Protein AF-0000000077428932 (afdb_homodimer)

pLDDT: mean 96.4, std 5.05, range [57.16, 98.94]

Solvent-accessible surface area (backbone atoms only — not comparable to full-atom values): 14310 Å² total; per-residue (Å²): 131,84,76,55,77,75,62,58,58,90,77,64,62,69,16,56,54,61,39,48,54,43,62,64,55,30,48,65,69,59,61,73,78,78,62,52,54,69,59,47,70,67,35,49,50,30,44,45,52,46,19,50,44,38,53,59,45,50,58,49,36,51,54,46,38,71,73,40,62,72,68,60,22,53,17,32,50,47,8,42,40,29,37,51,34,34,21,39,49,25,48,47,48,45,48,50,30,41,37,55,62,66,48,92,44,65,68,58,45,53,53,48,49,52,53,36,52,56,39,50,53,52,30,49,74,36,47,75,37,59,23,33,42,66,88,108,131,83,77,55,77,73,62,58,60,90,76,62,63,67,19,58,52,62,39,46,52,42,64,63,55,30,48,65,70,58,61,73,78,79,62,53,55,69,59,47,71,68,36,49,49,30,45,44,51,46,20,49,45,37,54,59,44,50,56,48,35,52,54,45,36,71,73,40,62,69,69,61,23,53,17,31,49,47,9,43,42,30,36,51,35,36,20,39,49,26,48,46,48,44,46,49,30,40,38,55,61,66,48,93,44,65,68,59,46,53,54,49,48,53,52,35,52,54,37,49,52,53,31,50,75,37,47,74,37,57,22,33,42,67,88,108

Secondary structure (DSSP, 8-state):
--------HHHH---SEESS-HHHHHHHHT---S-GGG--HHHHHHHHHHHHHHHHHHHHHHHHHHH--HHHHHHHHHHHHHHHHHHHHHHHHHHHHHHHTT---HHHHHHHHHHHHHHHHHHHHTTT-EE--TT-/--------HHHH---SEESS-HHHHHHHHT---S-GGG--HHHHHHHHHHHHHHHHHHHHHHHHHHH--HHHHHHHHHHHHHHHHHHHHHHHHHHHHHHHTT---HHHHHHHHHHHHHHHHHHHHTTT-EE--TT-

Organism: Phakopsora pachyrhizi (NCBI:txid170000)

Sequence (272 aa):
KRQIALKSYNDFQISDGTAGNCQAAADKVFAVSGDLKAVSKTDLDNLNTMARAAVTSEEQFNTAIAAATGEKADELKAGKTCNKVLKLTGELQVLNVKQAQGDDVAAKIATEQKKLNENLKLDKENAGKKMISFINKRQIALKSYNDFQISDGTAGNCQAAADKVFAVSGDLKAVSKTDLDNLNTMARAAVTSEEQFNTAIAAATGEKADELKAGKTCNKVLKLTGELQVLNVKQAQGDDVAAKIATEQKKLNENLKLDKENAGKKMISFIN

Structure (mmCIF, N/CA/C/O backbone):
data_AF-0000000077428932-model_v1
#
loop_
_entity.id
_entity.type
_entity.pdbx_description
1 polymer 'Uncharacterized protein'
#
loop_
_atom_site.group_PDB
_atom_site.id
_atom_site.type_symbol
_atom_site.label_atom_id
_atom_site.label_alt_id
_atom_site.label_comp_id
_atom_site.label_asym_id
_atom_site.label_entity_id
_atom_site.label_seq_id
_atom_site.pdbx_PDB_ins_code
_atom_site.Cartn_x
_atom_site.Cartn_y
_atom_site.Cartn_z
_atom_site.occupancy
_atom_site.B_iso_or_equiv
_atom_site.auth_seq_id
_atom_site.auth_comp_id
_atom_site.auth_asym_id
_atom_site.auth_atom_id
_atom_site.pdbx_PDB_model_num
ATOM 1 N N . LYS A 1 1 ? 0.44 -24.922 -23.938 1 57.59 1 LYS A N 1
ATOM 2 C CA . LYS A 1 1 ? 0.561 -24.234 -22.641 1 57.59 1 LYS A CA 1
ATOM 3 C C . LYS A 1 1 ? -0.375 -23.031 -22.562 1 57.59 1 LYS A C 1
ATOM 5 O O . LYS A 1 1 ? -0.416 -22.219 -23.484 1 57.59 1 LYS A O 1
ATOM 10 N N . ARG A 1 2 ? -1.427 -23 -21.672 1 73.12 2 ARG A N 1
ATOM 11 C CA . ARG A 1 2 ? -2.42 -21.938 -21.719 1 73.12 2 ARG A CA 1
ATOM 12 C C . ARG A 1 2 ? -1.8 -20.594 -21.328 1 73.12 2 ARG A C 1
ATOM 14 O O . ARG A 1 2 ? -1.007 -20.516 -20.391 1 73.12 2 ARG A O 1
ATOM 21 N N . GLN A 1 3 ? -1.944 -19.672 -22.219 1 88.56 3 GLN A N 1
ATOM 22 C CA . GLN A 1 3 ? -1.471 -18.297 -22.016 1 88.56 3 GLN A CA 1
ATOM 23 C C . GLN A 1 3 ? -2.248 -17.609 -20.906 1 88.56 3 GLN A C 1
ATOM 25 O O . GLN A 1 3 ? -3.447 -17.828 -20.75 1 88.56 3 GLN A O 1
ATOM 30 N N . ILE A 1 4 ? -1.599 -16.969 -20.109 1 95.75 4 ILE A N 1
ATOM 31 C CA . ILE A 1 4 ? -2.229 -16.094 -19.125 1 95.75 4 ILE A CA 1
ATOM 32 C C . ILE A 1 4 ? -2.588 -14.758 -19.766 1 95.75 4 ILE A C 1
ATOM 34 O O . ILE A 1 4 ? -1.709 -13.945 -20.062 1 95.75 4 ILE A O 1
ATOM 38 N N . ALA A 1 5 ? -3.842 -14.578 -19.969 1 95.62 5 ALA A N 1
ATOM 39 C CA . ALA A 1 5 ? -4.316 -13.359 -20.625 1 95.62 5 ALA A CA 1
ATOM 40 C C . ALA A 1 5 ? -4.246 -12.172 -19.672 1 95.62 5 ALA A C 1
ATOM 42 O O . ALA A 1 5 ? -4.602 -12.289 -18.484 1 95.62 5 ALA A O 1
ATOM 43 N N . LEU A 1 6 ? -3.74 -11.078 -20.203 1 97.81 6 LEU A N 1
ATOM 44 C CA . LEU A 1 6 ? -3.803 -9.82 -19.453 1 97.81 6 LEU A CA 1
ATOM 45 C C . LEU A 1 6 ? -5.234 -9.297 -19.391 1 97.81 6 LEU A C 1
ATOM 47 O O . LEU A 1 6 ? -5.906 -9.203 -20.422 1 97.81 6 LEU A O 1
ATOM 51 N N . LYS A 1 7 ? -5.707 -9.016 -18.234 1 98.12 7 LYS A N 1
ATOM 52 C CA . LYS A 1 7 ? -7.047 -8.477 -18.016 1 98.12 7 LYS A CA 1
ATOM 53 C C . LYS A 1 7 ? -6.992 -7.16 -17.25 1 98.12 7 LYS A C 1
ATOM 55 O O . LYS A 1 7 ? -6.113 -6.965 -16.406 1 98.12 7 LYS A O 1
ATOM 60 N N . SER A 1 8 ? -7.926 -6.312 -17.609 1 97.56 8 SER A N 1
ATOM 61 C CA . SER A 1 8 ? -8.062 -5.109 -16.797 1 97.56 8 SER A CA 1
ATOM 62 C C . SER A 1 8 ? -8.633 -5.441 -15.422 1 97.56 8 SER A C 1
ATOM 64 O O . SER A 1 8 ? -9.344 -6.434 -15.258 1 97.56 8 SER A O 1
ATOM 66 N N . TYR A 1 9 ? -8.297 -4.598 -14.461 1 98.06 9 TYR A N 1
ATOM 67 C CA . TYR A 1 9 ? -8.75 -4.828 -13.094 1 98.06 9 TYR A CA 1
ATOM 68 C C . TYR A 1 9 ? -10.266 -4.973 -13.039 1 98.06 9 TYR A C 1
ATOM 70 O O . TYR A 1 9 ? -10.789 -5.828 -12.32 1 98.06 9 TYR A O 1
ATOM 78 N N . ASN A 1 10 ? -10.961 -4.117 -13.758 1 97.56 10 ASN A N 1
ATOM 79 C CA . ASN A 1 10 ? -12.422 -4.168 -13.766 1 97.56 10 ASN A CA 1
ATOM 80 C C . ASN A 1 10 ? -12.93 -5.543 -14.195 1 97.56 10 ASN A C 1
ATOM 82 O O . ASN A 1 10 ? -13.992 -5.984 -13.742 1 97.56 10 ASN A O 1
ATOM 86 N N . ASP A 1 11 ? -12.203 -6.289 -14.922 1 97.69 11 ASP A N 1
ATOM 87 C CA . ASP A 1 11 ? -12.648 -7.562 -15.484 1 97.69 11 ASP A CA 1
ATOM 88 C C . ASP A 1 11 ? -12.32 -8.719 -14.547 1 97.69 11 ASP A C 1
ATOM 90 O O . ASP A 1 11 ? -12.945 -9.781 -14.617 1 97.69 11 ASP A O 1
ATOM 94 N N . PHE A 1 12 ? -11.367 -8.477 -13.672 1 98.44 12 PHE A N 1
ATOM 95 C CA . PHE A 1 12 ? -10.984 -9.656 -12.906 1 98.44 12 PHE A CA 1
ATOM 96 C C . PHE A 1 12 ? -11.172 -9.422 -11.414 1 98.44 12 PHE A C 1
ATOM 98 O O . PHE A 1 12 ? -10.969 -10.336 -10.602 1 98.44 12 PHE A O 1
ATOM 105 N N . GLN A 1 13 ? -11.57 -8.195 -11.031 1 98.75 13 GLN A N 1
ATOM 106 C CA . GLN A 1 13 ? -11.773 -7.938 -9.609 1 98.75 13 GLN A CA 1
ATOM 107 C C . GLN A 1 13 ? -12.844 -8.859 -9.031 1 98.75 13 GLN A C 1
ATOM 109 O O . GLN A 1 13 ? -13.672 -9.391 -9.773 1 98.75 13 GLN A O 1
ATOM 114 N N . ILE A 1 14 ? -12.82 -9 -7.637 1 98.75 14 ILE A N 1
ATOM 115 C CA . ILE A 1 14 ? -13.672 -9.992 -6.988 1 98.75 14 ILE A CA 1
ATOM 116 C C . ILE A 1 14 ? -14.406 -9.359 -5.816 1 98.75 14 ILE A C 1
ATOM 118 O O . ILE A 1 14 ? -14.766 -10.039 -4.855 1 98.75 14 ILE A O 1
ATOM 122 N N . SER A 1 15 ? -14.531 -8.07 -5.832 1 98.75 15 SER A N 1
ATOM 123 C CA . SER A 1 15 ? -14.984 -7.332 -4.652 1 98.75 15 SER A CA 1
ATOM 124 C C . SER A 1 15 ? -16.469 -7.039 -4.715 1 98.75 15 SER A C 1
ATOM 126 O O . SER A 1 15 ? -16.969 -6.16 -4.012 1 98.75 15 SER A O 1
ATOM 128 N N . ASP A 1 16 ? -17.172 -7.723 -5.602 1 97.69 16 ASP A N 1
ATOM 129 C CA . ASP A 1 16 ? -18.625 -7.652 -5.617 1 97.69 16 ASP A CA 1
ATOM 130 C C . ASP A 1 16 ? -19.25 -8.969 -5.148 1 97.69 16 ASP A C 1
ATOM 132 O O . ASP A 1 16 ? -18.562 -9.984 -5.055 1 97.69 16 ASP A O 1
ATOM 136 N N . GLY A 1 17 ? -20.422 -8.898 -4.707 1 97.56 17 GLY A N 1
ATOM 137 C CA . GLY A 1 17 ? -21.094 -10.117 -4.277 1 97.56 17 GLY A CA 1
ATOM 138 C C . GLY A 1 17 ? -21.047 -10.32 -2.773 1 97.56 17 GLY A C 1
ATOM 139 O O . GLY A 1 17 ? -21.281 -9.383 -2.008 1 97.56 17 GLY A O 1
ATOM 140 N N . THR A 1 18 ? -20.828 -11.594 -2.279 1 98.69 18 THR A N 1
ATOM 141 C CA . THR A 1 18 ? -20.875 -11.953 -0.867 1 98.69 18 THR A CA 1
ATOM 142 C C . THR A 1 18 ? -19.516 -12.445 -0.378 1 98.69 18 THR A C 1
ATOM 144 O O . THR A 1 18 ? -18.859 -13.25 -1.049 1 98.69 18 THR A O 1
ATOM 147 N N . ALA A 1 19 ? -19.125 -11.977 0.746 1 98.75 19 ALA A N 1
ATOM 148 C CA . ALA A 1 19 ? -17.844 -12.328 1.345 1 98.75 19 ALA A CA 1
ATOM 149 C C . ALA A 1 19 ? -17.844 -13.766 1.854 1 98.75 19 ALA A C 1
ATOM 151 O O . ALA A 1 19 ? -18.906 -14.359 2.043 1 98.75 19 ALA A O 1
ATOM 152 N N . GLY A 1 20 ? -16.656 -14.234 1.988 1 98.75 20 GLY A N 1
ATOM 153 C CA . GLY A 1 20 ? -16.516 -15.547 2.613 1 98.75 20 GLY A CA 1
ATOM 154 C C . GLY A 1 20 ? -15.828 -16.562 1.729 1 98.75 20 GLY A C 1
ATOM 155 O O . GLY A 1 20 ? -15.406 -17.625 2.203 1 98.75 20 GLY A O 1
ATOM 156 N N . ASN A 1 21 ? -15.711 -16.281 0.434 1 98.44 21 ASN A N 1
ATOM 157 C CA . ASN A 1 21 ? -15.117 -17.234 -0.502 1 98.44 21 ASN A CA 1
ATOM 158 C C . ASN A 1 21 ? -14.109 -16.547 -1.426 1 98.44 21 ASN A C 1
ATOM 160 O O . ASN A 1 21 ? -14.008 -16.906 -2.604 1 98.44 21 ASN A O 1
ATOM 164 N N . CYS A 1 22 ? -13.453 -15.57 -0.92 1 98.88 22 CYS A N 1
ATOM 165 C CA . CYS A 1 22 ? -12.578 -14.742 -1.748 1 98.88 22 CYS A CA 1
ATOM 166 C C . CYS A 1 22 ? -11.391 -15.547 -2.266 1 98.88 22 CYS A C 1
ATOM 168 O O . CYS A 1 22 ? -10.906 -15.297 -3.371 1 98.88 22 CYS A O 1
ATOM 170 N N . GLN A 1 23 ? -10.961 -16.547 -1.45 1 98.88 23 GLN A N 1
ATOM 171 C CA . GLN A 1 23 ? -9.805 -17.328 -1.895 1 98.88 23 GLN A CA 1
ATOM 172 C C . GLN A 1 23 ? -10.117 -18.094 -3.18 1 98.88 23 GLN A C 1
ATOM 174 O O . GLN A 1 23 ? -9.312 -18.109 -4.113 1 98.88 23 GLN A O 1
ATOM 179 N N . ALA A 1 24 ? -11.227 -18.719 -3.184 1 98.75 24 ALA A N 1
ATOM 180 C CA . ALA A 1 24 ? -11.602 -19.5 -4.363 1 98.75 24 ALA A CA 1
ATOM 181 C C . ALA A 1 24 ? -11.695 -18.609 -5.598 1 98.75 24 ALA A C 1
ATOM 183 O O . ALA A 1 24 ? -11.219 -18.969 -6.676 1 98.75 24 ALA A O 1
ATOM 184 N N . ALA A 1 25 ? -12.25 -17.422 -5.426 1 98.75 25 ALA A N 1
ATOM 185 C CA . ALA A 1 25 ? -12.359 -16.484 -6.539 1 98.75 25 ALA A CA 1
ATOM 186 C C . ALA A 1 25 ? -10.984 -16.016 -7 1 98.75 25 ALA A C 1
ATOM 188 O O . ALA A 1 25 ? -10.711 -15.953 -8.203 1 98.75 25 ALA A O 1
ATOM 189 N N . ALA A 1 26 ? -10.141 -15.766 -6.051 1 98.94 26 ALA A N 1
ATOM 190 C CA . ALA A 1 26 ? -8.805 -15.289 -6.379 1 98.94 26 ALA A CA 1
ATOM 191 C C . ALA A 1 26 ? -7.988 -16.359 -7.082 1 98.94 26 ALA A C 1
ATOM 193 O O . ALA A 1 26 ? -7.242 -16.078 -8.016 1 98.94 26 ALA A O 1
ATOM 194 N N . ASP A 1 27 ? -8.148 -17.594 -6.664 1 98.5 27 ASP A N 1
ATOM 195 C CA . ASP A 1 27 ? -7.445 -18.703 -7.285 1 98.5 27 ASP A CA 1
ATOM 196 C C . ASP A 1 27 ? -7.816 -18.844 -8.758 1 98.5 27 ASP A C 1
ATOM 198 O O . ASP A 1 27 ? -6.957 -19.125 -9.602 1 98.5 27 ASP A O 1
ATOM 202 N N . LYS A 1 28 ? -9.055 -18.594 -9.039 1 98.12 28 LYS A N 1
ATOM 203 C CA . LYS A 1 28 ? -9.5 -18.688 -10.43 1 98.12 28 LYS A CA 1
ATOM 204 C C . LYS A 1 28 ? -8.852 -17.609 -11.289 1 98.12 28 LYS A C 1
ATOM 206 O O . LYS A 1 28 ? -8.469 -17.859 -12.43 1 98.12 28 LYS A O 1
ATOM 211 N N . VAL A 1 29 ? -8.703 -16.469 -10.711 1 98.5 29 VAL A N 1
ATOM 212 C CA . VAL A 1 29 ? -8.148 -15.344 -11.453 1 98.5 29 VAL A CA 1
ATOM 213 C C . VAL A 1 29 ? -6.684 -15.617 -11.789 1 98.5 29 VAL A C 1
ATOM 215 O O . VAL A 1 29 ? -6.238 -15.359 -12.906 1 98.5 29 VAL A O 1
ATOM 218 N N . PHE A 1 30 ? -5.887 -16.219 -10.859 1 98.62 30 PHE A N 1
ATOM 219 C CA . PHE A 1 30 ? -4.438 -16.312 -11.008 1 98.62 30 PHE A CA 1
ATOM 220 C C . PHE A 1 30 ? -4 -17.75 -11.219 1 98.62 30 PHE A C 1
ATOM 222 O O . PHE A 1 30 ? -2.848 -18.109 -10.961 1 98.62 30 PHE A O 1
ATOM 229 N N . ALA A 1 31 ? -4.934 -18.5 -11.695 1 97.19 31 ALA A N 1
ATOM 230 C CA . ALA A 1 31 ? -4.625 -19.891 -11.984 1 97.19 31 ALA A CA 1
ATOM 231 C C . ALA A 1 31 ? -3.561 -20.016 -13.078 1 97.19 31 ALA A C 1
ATOM 233 O O . ALA A 1 31 ? -3.605 -19.281 -14.07 1 97.19 31 ALA A O 1
ATOM 234 N N . VAL A 1 32 ? -2.58 -20.812 -12.812 1 97.25 32 VAL A N 1
ATOM 235 C CA . VAL A 1 32 ? -1.57 -21.156 -13.805 1 97.25 32 VAL A CA 1
ATOM 236 C C . VAL A 1 32 ? -1.598 -22.672 -14.055 1 97.25 32 VAL A C 1
ATOM 238 O O . VAL A 1 32 ? -1.496 -23.469 -13.109 1 97.25 32 VAL A O 1
ATOM 241 N N . SER A 1 33 ? -1.753 -22.984 -15.289 1 94 33 SER A N 1
ATOM 242 C CA . SER A 1 33 ? -1.753 -24.406 -15.641 1 94 33 SER A CA 1
ATOM 243 C C . SER A 1 33 ? -0.34 -24.906 -15.93 1 94 33 SER A C 1
ATOM 245 O O . SER A 1 33 ? 0.497 -24.156 -16.438 1 94 33 SER A O 1
ATOM 247 N N . GLY A 1 34 ? -0.032 -26.141 -15.609 1 93.56 34 GLY A N 1
ATOM 248 C CA . GLY A 1 34 ? 1.226 -26.781 -15.961 1 93.56 34 GLY A CA 1
ATOM 249 C C . GLY A 1 34 ? 2.355 -26.453 -15.008 1 93.56 34 GLY A C 1
ATOM 250 O O . GLY A 1 34 ? 2.111 -26.062 -13.859 1 93.56 34 GLY A O 1
ATOM 251 N N . ASP A 1 35 ? 3.586 -26.688 -15.508 1 96.88 35 ASP A N 1
ATOM 252 C CA . ASP A 1 35 ? 4.801 -26.5 -14.727 1 96.88 35 ASP A CA 1
ATOM 253 C C . ASP A 1 35 ? 5.113 -25.016 -14.539 1 96.88 35 ASP A C 1
ATOM 255 O O . ASP A 1 35 ? 5.332 -24.297 -15.516 1 96.88 35 ASP A O 1
ATOM 259 N N . LEU A 1 36 ? 5.152 -24.562 -13.242 1 98.25 36 LEU A N 1
ATOM 260 C CA . LEU A 1 36 ? 5.445 -23.172 -12.977 1 98.25 36 LEU A CA 1
ATOM 261 C C . LEU A 1 36 ? 6.797 -22.766 -13.555 1 98.25 36 LEU A C 1
ATOM 263 O O . LEU A 1 36 ? 6.988 -21.625 -13.977 1 98.25 36 LEU A O 1
ATOM 267 N N . LYS A 1 37 ? 7.703 -23.672 -13.648 1 97.88 37 LYS A N 1
ATOM 268 C CA . LYS A 1 37 ? 9.031 -23.406 -14.188 1 97.88 37 LYS A CA 1
ATOM 269 C C . LYS A 1 37 ? 8.961 -22.984 -15.648 1 97.88 37 LYS A C 1
ATOM 271 O O . LYS A 1 37 ? 9.828 -22.25 -16.141 1 97.88 37 LYS A O 1
ATOM 276 N N . ALA A 1 38 ? 7.926 -23.359 -16.328 1 97.56 38 ALA A N 1
ATOM 277 C CA . ALA A 1 38 ? 7.832 -23.172 -17.781 1 97.56 38 ALA A CA 1
ATOM 278 C C . ALA A 1 38 ? 7.012 -21.938 -18.125 1 97.56 38 ALA A C 1
ATOM 280 O O . ALA A 1 38 ? 6.797 -21.625 -19.297 1 97.56 38 ALA A O 1
ATOM 281 N N . VAL A 1 39 ? 6.562 -21.25 -17.141 1 98.31 39 VAL A N 1
ATOM 282 C CA . VAL A 1 39 ? 5.809 -20.031 -17.391 1 98.31 39 VAL A CA 1
ATOM 283 C C . VAL A 1 39 ? 6.664 -19.062 -18.203 1 98.31 39 VAL A C 1
ATOM 285 O O . VAL A 1 39 ? 7.805 -18.766 -17.844 1 98.31 39 VAL A O 1
ATOM 288 N N . SER A 1 40 ? 6.168 -18.547 -19.359 1 97.88 40 SER A N 1
ATOM 289 C CA . SER A 1 40 ? 6.918 -17.641 -20.219 1 97.88 40 SER A CA 1
ATOM 290 C C . SER A 1 40 ? 7.102 -16.281 -19.562 1 97.88 40 SER A C 1
ATOM 292 O O . SER A 1 40 ? 6.367 -15.93 -18.625 1 97.88 40 SER A O 1
ATOM 294 N N . LYS A 1 41 ? 8.047 -15.539 -20.062 1 96.56 41 LYS A N 1
ATOM 295 C CA . LYS A 1 41 ? 8.273 -14.188 -19.562 1 96.56 41 LYS A CA 1
ATOM 296 C C . LYS A 1 41 ? 7.02 -13.336 -19.719 1 96.56 41 LYS A C 1
ATOM 298 O O . LYS A 1 41 ? 6.656 -12.578 -18.812 1 96.56 41 LYS A O 1
ATOM 303 N N . THR A 1 42 ? 6.383 -13.469 -20.828 1 97.31 42 THR A N 1
ATOM 304 C CA . THR A 1 42 ? 5.18 -12.688 -21.109 1 97.31 42 THR A CA 1
ATOM 305 C C . THR A 1 42 ? 4.074 -13.039 -20.109 1 97.31 42 THR A C 1
ATOM 307 O O . THR A 1 42 ? 3.406 -12.148 -19.578 1 97.31 42 THR A O 1
ATOM 310 N N . ASP A 1 43 ? 3.904 -14.32 -19.812 1 98.06 43 ASP A N 1
ATOM 311 C CA . ASP A 1 43 ? 2.871 -14.75 -18.875 1 98.06 43 ASP A CA 1
ATOM 312 C C . AS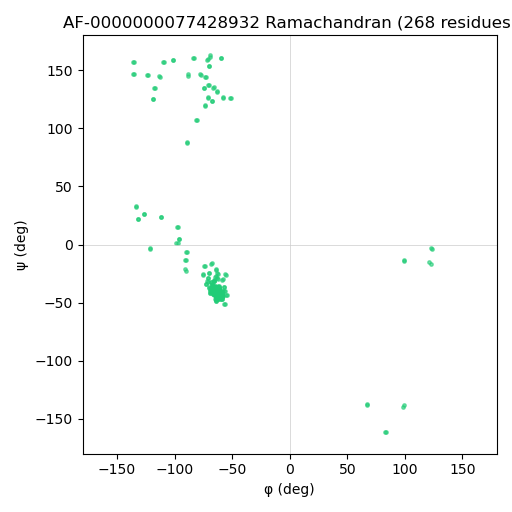P A 1 43 ? 3.18 -14.258 -17.469 1 98.06 43 ASP A C 1
ATOM 314 O O . ASP A 1 43 ? 2.279 -13.828 -16.734 1 98.06 43 ASP A O 1
ATOM 318 N N . LEU A 1 44 ? 4.445 -14.305 -17.125 1 97.81 44 LEU A N 1
ATOM 319 C CA . LEU A 1 44 ? 4.836 -13.797 -15.812 1 97.81 44 LEU A CA 1
ATOM 320 C C . LEU A 1 44 ? 4.602 -12.297 -15.711 1 97.81 44 LEU A C 1
ATOM 322 O O . LEU A 1 44 ? 4.133 -11.805 -14.68 1 97.81 44 LEU A O 1
ATOM 326 N N . ASP A 1 45 ? 4.922 -11.602 -16.75 1 95.81 45 ASP A N 1
ATOM 327 C CA . ASP A 1 45 ? 4.668 -10.164 -16.781 1 95.81 45 ASP A CA 1
ATOM 328 C C . ASP A 1 45 ? 3.178 -9.867 -16.641 1 95.81 45 ASP A C 1
ATOM 330 O O . ASP A 1 45 ? 2.787 -8.93 -15.945 1 95.81 45 ASP A O 1
ATOM 334 N N . ASN A 1 46 ? 2.365 -10.633 -17.297 1 97.94 46 ASN A N 1
ATOM 335 C CA . ASN A 1 46 ? 0.92 -10.453 -17.188 1 97.94 46 ASN A CA 1
ATOM 336 C C . ASN A 1 46 ? 0.427 -10.703 -15.766 1 97.94 46 ASN A C 1
ATOM 338 O O . ASN A 1 46 ? -0.362 -9.922 -15.227 1 97.94 46 ASN A O 1
ATOM 342 N N . LEU A 1 47 ? 0.931 -11.781 -15.125 1 98.19 47 LEU A N 1
ATOM 343 C CA . LEU A 1 47 ? 0.582 -12.07 -13.734 1 98.19 47 LEU A CA 1
ATOM 344 C C . LEU A 1 47 ? 0.968 -10.914 -12.828 1 98.19 47 LEU A C 1
ATOM 346 O O . LEU A 1 47 ? 0.164 -10.469 -12 1 98.19 47 LEU A O 1
ATOM 350 N N . ASN A 1 48 ? 2.143 -10.453 -13.062 1 95.62 48 ASN A N 1
ATOM 351 C CA . ASN A 1 48 ? 2.652 -9.367 -12.227 1 95.62 48 ASN A CA 1
ATOM 352 C C . ASN A 1 48 ? 1.851 -8.086 -12.422 1 95.62 48 ASN A C 1
ATOM 354 O O . ASN A 1 48 ? 1.533 -7.395 -11.453 1 95.62 48 ASN A O 1
ATOM 358 N N . THR A 1 49 ? 1.544 -7.801 -13.617 1 96.06 49 THR A N 1
ATOM 359 C CA . THR A 1 49 ? 0.768 -6.602 -13.922 1 96.06 49 THR A CA 1
ATOM 360 C C . THR A 1 49 ? -0.611 -6.672 -13.273 1 96.06 49 THR A C 1
ATOM 362 O O . THR A 1 49 ? -1.07 -5.699 -12.672 1 96.06 49 THR A O 1
ATOM 365 N N . MET A 1 50 ? -1.229 -7.789 -13.328 1 98.06 50 MET A N 1
ATOM 366 C CA . MET A 1 50 ? -2.551 -7.957 -12.727 1 98.06 50 MET A CA 1
ATOM 367 C C . MET A 1 50 ? -2.471 -7.902 -11.203 1 98.06 50 MET A C 1
ATOM 369 O O . MET A 1 50 ? -3.309 -7.273 -10.555 1 98.06 50 MET A O 1
ATOM 373 N N . ALA A 1 51 ? -1.454 -8.547 -10.641 1 97 51 ALA A N 1
ATOM 374 C CA . ALA A 1 51 ? -1.258 -8.469 -9.195 1 97 51 ALA A CA 1
ATOM 375 C C . ALA A 1 51 ? -1.074 -7.02 -8.742 1 97 51 ALA A C 1
ATOM 377 O O . ALA A 1 51 ? -1.664 -6.594 -7.75 1 97 51 ALA A O 1
ATOM 378 N N . ARG A 1 52 ? -0.341 -6.23 -9.516 1 93.62 52 ARG A N 1
ATOM 379 C CA . ARG A 1 52 ? -0.055 -4.84 -9.164 1 93.62 52 ARG A CA 1
ATOM 380 C C . ARG A 1 52 ? -1.3 -3.973 -9.312 1 93.62 52 ARG A C 1
ATOM 382 O O . ARG A 1 52 ? -1.49 -3.018 -8.555 1 93.62 52 ARG A O 1
ATOM 389 N N . ALA A 1 53 ? -2.15 -4.312 -10.242 1 94.56 53 ALA A N 1
ATOM 390 C CA . ALA A 1 53 ? -3.41 -3.584 -10.367 1 94.56 53 ALA A CA 1
ATOM 391 C C . ALA A 1 53 ? -4.266 -3.744 -9.117 1 94.56 53 ALA A C 1
ATOM 393 O O . ALA A 1 53 ? -4.922 -2.795 -8.68 1 94.56 53 ALA A O 1
ATOM 394 N N . ALA A 1 54 ? -4.234 -4.922 -8.516 1 96.75 54 ALA A N 1
ATOM 395 C CA . ALA A 1 54 ? -4.957 -5.156 -7.27 1 96.75 54 ALA A CA 1
ATOM 396 C C . ALA A 1 54 ? -4.348 -4.355 -6.121 1 96.75 54 ALA A C 1
ATOM 398 O O . ALA A 1 54 ? -5.066 -3.873 -5.242 1 96.75 54 ALA A O 1
ATOM 399 N N . VAL A 1 55 ? -3.061 -4.168 -6.129 1 93.88 55 VAL A N 1
ATOM 400 C CA . VAL A 1 55 ? -2.379 -3.342 -5.137 1 93.88 55 VAL A CA 1
ATOM 401 C C . VAL A 1 55 ? -2.834 -1.891 -5.27 1 93.88 55 VAL A C 1
ATOM 403 O O . VAL A 1 55 ? -3.195 -1.252 -4.277 1 93.88 55 VAL A O 1
ATOM 406 N N . THR A 1 56 ? -2.857 -1.387 -6.504 1 90.19 56 THR A N 1
ATOM 407 C CA . THR A 1 56 ? -3.229 -0.003 -6.777 1 90.19 56 THR A CA 1
ATOM 408 C C . THR A 1 56 ? -4.695 0.241 -6.438 1 90.19 56 THR A C 1
ATOM 410 O O . THR A 1 56 ? -5.059 1.32 -5.965 1 90.19 56 THR A O 1
ATOM 413 N N . SER A 1 57 ? -5.457 -0.736 -6.578 1 95.19 57 SER A N 1
ATOM 414 C CA . SER A 1 57 ? -6.891 -0.63 -6.324 1 95.19 57 SER A CA 1
ATOM 415 C C . SER A 1 57 ? -7.176 -0.457 -4.836 1 95.19 57 SER A C 1
ATOM 417 O O . SER A 1 57 ? -8.219 0.082 -4.457 1 95.19 57 SER A O 1
ATOM 419 N N . GLU A 1 58 ? -6.258 -0.923 -3.988 1 93.44 58 GLU A N 1
ATOM 420 C CA . GLU A 1 58 ? -6.461 -0.785 -2.551 1 93.44 58 GLU A CA 1
ATOM 421 C C . GLU A 1 58 ? -6.645 0.677 -2.156 1 93.44 58 GLU A C 1
ATOM 423 O O . GLU A 1 58 ? -7.492 0.997 -1.319 1 93.44 58 GLU A O 1
ATOM 428 N N . GLU A 1 59 ? -5.922 1.561 -2.824 1 86.31 59 GLU A N 1
ATOM 429 C CA . GLU A 1 59 ? -6.047 2.984 -2.529 1 86.31 59 GLU A CA 1
ATOM 430 C C . GLU A 1 59 ? -7.422 3.512 -2.924 1 86.31 59 GLU A C 1
ATOM 432 O O . GLU A 1 59 ? -7.965 4.402 -2.266 1 86.31 59 GLU A O 1
ATOM 437 N N . GLN A 1 60 ? -7.945 2.982 -3.996 1 92.62 60 GLN A N 1
ATOM 438 C CA . GLN A 1 60 ? -9.273 3.393 -4.43 1 92.62 60 GLN A CA 1
ATOM 439 C C . GLN A 1 60 ? -10.344 2.918 -3.447 1 92.62 60 GLN A C 1
ATOM 441 O O . GLN A 1 60 ? -11.336 3.615 -3.215 1 92.62 60 GLN A O 1
ATOM 446 N N . PHE A 1 61 ? -10.133 1.811 -2.83 1 96.56 61 PHE A N 1
ATOM 447 C CA . PHE A 1 61 ? -11.023 1.359 -1.768 1 96.56 61 PHE A CA 1
ATOM 448 C C . PHE A 1 61 ? -10.961 2.305 -0.574 1 96.56 61 PHE A C 1
ATOM 450 O O . PHE A 1 61 ? -12 2.66 -0.005 1 96.56 61 PHE A O 1
ATOM 457 N N . ASN A 1 62 ? -9.789 2.719 -0.212 1 91.12 62 ASN A N 1
ATOM 458 C CA . ASN A 1 62 ? -9.648 3.639 0.912 1 91.12 62 ASN A CA 1
ATOM 459 C C . ASN A 1 62 ? -10.414 4.938 0.678 1 91.12 62 ASN A C 1
ATOM 461 O O . ASN A 1 62 ? -11.109 5.418 1.571 1 91.12 62 ASN A O 1
ATOM 465 N N . THR A 1 63 ? -10.219 5.434 -0.487 1 88.5 63 THR A N 1
ATOM 466 C CA . THR A 1 63 ? -10.914 6.664 -0.848 1 88.5 63 THR A CA 1
ATOM 467 C C . THR A 1 63 ? -12.422 6.473 -0.794 1 88.5 63 THR A C 1
ATOM 469 O O . THR A 1 63 ? -13.141 7.305 -0.233 1 88.5 63 THR A O 1
ATOM 472 N N . ALA A 1 64 ? -12.898 5.43 -1.315 1 94.38 64 ALA A N 1
ATOM 473 C CA . ALA A 1 64 ? -14.336 5.145 -1.359 1 94.38 64 ALA A CA 1
ATOM 474 C C . ALA A 1 64 ? -14.898 4.938 0.044 1 94.38 64 ALA A C 1
ATOM 476 O O . ALA A 1 64 ? -15.992 5.414 0.358 1 94.38 64 ALA A O 1
ATOM 477 N N . ILE A 1 65 ? -14.195 4.27 0.911 1 94.56 65 ILE A N 1
ATOM 478 C CA . ILE A 1 65 ? -14.633 4 2.275 1 94.56 65 ILE A CA 1
ATOM 479 C C . ILE A 1 65 ? -14.711 5.309 3.061 1 94.56 65 ILE A C 1
ATOM 481 O O . ILE A 1 65 ? -15.664 5.535 3.811 1 94.56 65 ILE A O 1
ATOM 485 N N . ALA A 1 66 ? -13.695 6.18 2.82 1 84.75 66 ALA A N 1
ATOM 486 C CA . ALA A 1 66 ? -13.656 7.465 3.514 1 84.75 66 ALA A CA 1
ATOM 487 C C . ALA A 1 66 ? -14.844 8.336 3.123 1 84.75 66 ALA A C 1
ATOM 489 O O . ALA A 1 66 ? -15.305 9.164 3.912 1 84.75 66 ALA A O 1
ATOM 490 N N . ALA A 1 67 ? -15.336 8.133 1.968 1 87.44 67 ALA A N 1
ATOM 491 C CA . ALA A 1 67 ? -16.422 8.953 1.442 1 87.44 67 ALA A CA 1
ATOM 492 C C . ALA A 1 67 ? -17.781 8.352 1.795 1 87.44 67 ALA A C 1
ATOM 494 O O . ALA A 1 67 ? -18.812 9.016 1.655 1 87.44 67 ALA A O 1
ATOM 495 N N . ALA A 1 68 ? -17.797 7.133 2.246 1 93.44 68 ALA A N 1
ATOM 496 C CA . ALA A 1 68 ? -19.047 6.418 2.506 1 93.44 68 ALA A CA 1
ATOM 497 C C . ALA A 1 68 ? -19.375 6.414 3.996 1 93.44 68 ALA A C 1
ATOM 499 O O . ALA A 1 68 ? -18.5 6.645 4.832 1 93.44 68 ALA A O 1
ATOM 500 N N . THR A 1 69 ? -20.656 6.191 4.316 1 92.69 69 THR A N 1
ATOM 501 C CA . THR A 1 69 ? -21.094 6.043 5.699 1 92.69 69 THR A CA 1
ATOM 502 C C . THR A 1 69 ? -22.062 4.875 5.836 1 92.69 69 THR A C 1
ATOM 504 O O . THR A 1 69 ? -22.594 4.383 4.836 1 92.69 69 THR A O 1
ATOM 507 N N . GLY A 1 70 ? -22.188 4.312 7.043 1 94.94 70 GLY A N 1
ATOM 508 C CA . GLY A 1 70 ? -23.172 3.293 7.344 1 94.94 70 GLY A CA 1
ATOM 509 C C . GLY A 1 70 ? -22.922 1.982 6.621 1 94.94 70 GLY A C 1
ATOM 510 O O . GLY A 1 70 ? -21.797 1.5 6.582 1 94.94 70 GLY A O 1
ATOM 511 N N . GLU A 1 71 ? -24 1.396 6.102 1 97.06 71 GLU A N 1
ATOM 512 C CA . GLU A 1 71 ? -23.953 0.078 5.473 1 97.06 71 GLU A CA 1
ATOM 513 C C . GLU A 1 71 ? -23.047 0.073 4.25 1 97.06 71 GLU A C 1
ATOM 515 O O . GLU A 1 71 ? -22.344 -0.904 4 1 97.06 71 GLU A O 1
ATOM 520 N N . LYS A 1 72 ? -23.109 1.179 3.529 1 97.5 72 LYS A N 1
ATOM 521 C CA . LYS A 1 72 ? -22.281 1.249 2.33 1 97.5 72 LYS A CA 1
ATOM 522 C C . LYS A 1 72 ? -20.797 1.187 2.684 1 97.5 72 LYS A C 1
ATOM 524 O O . LYS A 1 72 ? -20.016 0.519 1.998 1 97.5 72 LYS A O 1
ATOM 529 N N . ALA A 1 73 ? -20.375 1.785 3.777 1 97 73 ALA A N 1
ATOM 530 C CA . ALA A 1 73 ? -18.984 1.722 4.234 1 97 73 ALA A CA 1
ATOM 531 C C . ALA A 1 73 ? -18.594 0.298 4.625 1 97 73 ALA A C 1
ATOM 533 O O . ALA A 1 73 ? -17.5 -0.166 4.309 1 97 73 ALA A O 1
ATOM 534 N N . ASP A 1 74 ? -19.5 -0.378 5.238 1 97.88 74 ASP A N 1
ATOM 535 C CA . ASP A 1 74 ? -19.234 -1.749 5.664 1 97.88 74 ASP A CA 1
ATOM 536 C C . ASP A 1 74 ? -19.062 -2.676 4.457 1 97.88 74 ASP A C 1
ATOM 538 O O . ASP A 1 74 ? -18.188 -3.541 4.449 1 97.88 74 ASP A O 1
ATOM 542 N N . GLU A 1 75 ? -19.922 -2.436 3.461 1 98.62 75 GLU A N 1
ATOM 543 C CA . GLU A 1 75 ? -19.859 -3.25 2.252 1 98.62 75 GLU A CA 1
ATOM 544 C C . GLU A 1 75 ? -18.547 -3.008 1.498 1 98.62 75 GLU A C 1
ATOM 546 O O .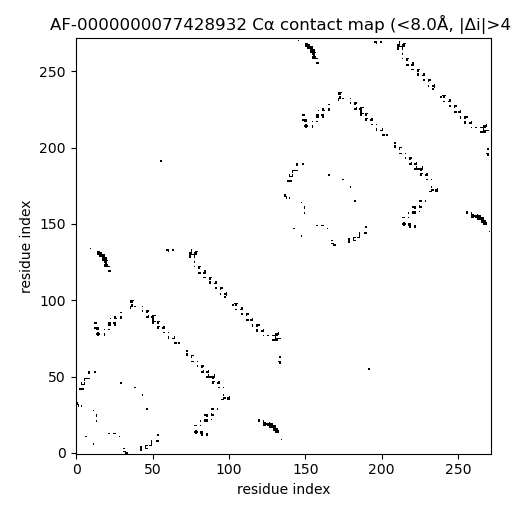 GLU A 1 75 ? -17.938 -3.947 0.981 1 98.62 75 GLU A O 1
ATOM 551 N N . LEU A 1 76 ? -18.141 -1.805 1.482 1 98.69 76 LEU A N 1
ATOM 552 C CA . LEU A 1 76 ? -16.875 -1.455 0.853 1 98.69 76 LEU A CA 1
ATOM 553 C C . LEU A 1 76 ? -15.703 -2.053 1.625 1 98.69 76 LEU A C 1
ATOM 555 O O . LEU A 1 76 ? -14.727 -2.514 1.025 1 98.69 76 LEU A O 1
ATOM 559 N N . LYS A 1 77 ? -15.828 -2.105 2.932 1 98.44 77 LYS A N 1
ATOM 560 C CA . LYS A 1 77 ? -14.773 -2.709 3.742 1 98.44 77 LYS A CA 1
ATOM 561 C C . LYS A 1 77 ? -14.664 -4.207 3.479 1 98.44 77 LYS A C 1
ATOM 563 O O . LYS A 1 77 ? -13.562 -4.754 3.396 1 98.44 77 LYS A O 1
ATOM 568 N N . ALA A 1 78 ? -15.797 -4.797 3.336 1 98.81 78 ALA A N 1
ATOM 569 C CA . ALA A 1 78 ? -15.781 -6.215 2.988 1 98.81 78 ALA A CA 1
ATOM 570 C C . ALA A 1 78 ? -15.188 -6.434 1.599 1 98.81 78 ALA A C 1
ATOM 572 O O . ALA A 1 78 ? -14.391 -7.352 1.392 1 98.81 78 ALA A O 1
ATOM 573 N N . GLY A 1 79 ? -15.562 -5.547 0.682 1 98.81 79 GLY A N 1
ATOM 574 C CA . GLY A 1 79 ? -14.984 -5.609 -0.651 1 98.81 79 GLY A CA 1
ATOM 575 C C . GLY A 1 79 ? -13.484 -5.406 -0.659 1 98.81 79 GLY A C 1
ATOM 576 O O . GLY A 1 79 ? -12.758 -6.086 -1.393 1 98.81 79 GLY A O 1
ATOM 577 N N . LYS A 1 80 ? -13.062 -4.555 0.185 1 98.75 80 LYS A N 1
ATOM 578 C CA . LYS A 1 80 ? -11.625 -4.312 0.318 1 98.75 80 LYS A CA 1
ATOM 579 C C . LYS A 1 80 ? -10.906 -5.555 0.842 1 98.75 80 LYS A C 1
ATOM 581 O O . LYS A 1 80 ? -9.812 -5.883 0.382 1 98.75 80 LYS A O 1
ATOM 586 N N . THR A 1 81 ? -11.5 -6.195 1.831 1 98.88 81 THR A N 1
ATOM 587 C CA . THR A 1 81 ? -10.898 -7.422 2.346 1 98.88 81 THR A CA 1
ATOM 588 C C . THR A 1 81 ? -10.719 -8.445 1.229 1 98.88 81 THR A C 1
ATOM 590 O O . THR A 1 81 ? -9.656 -9.062 1.112 1 98.88 81 THR A O 1
ATOM 593 N N . CYS A 1 82 ? -11.695 -8.516 0.391 1 98.94 82 CYS A N 1
ATOM 594 C CA . CYS A 1 82 ? -11.602 -9.469 -0.71 1 98.94 82 CYS A CA 1
ATOM 595 C C . CYS A 1 82 ? -10.539 -9.031 -1.716 1 98.94 82 CYS A C 1
ATOM 597 O O . CYS A 1 82 ? -9.828 -9.867 -2.271 1 98.94 82 CYS A O 1
ATOM 599 N N . ASN A 1 83 ? -10.43 -7.75 -1.947 1 98.81 83 ASN A N 1
ATOM 600 C CA . ASN A 1 83 ? -9.359 -7.258 -2.809 1 98.81 83 ASN A CA 1
ATOM 601 C C . ASN A 1 83 ? -7.98 -7.586 -2.236 1 98.81 83 ASN A C 1
ATOM 603 O O . ASN A 1 83 ? -7.047 -7.875 -2.984 1 98.81 83 ASN A O 1
ATOM 607 N N . LYS A 1 84 ? -7.859 -7.543 -0.928 1 98.81 84 LYS A N 1
ATOM 608 C CA . LYS A 1 84 ? -6.582 -7.879 -0.309 1 98.81 84 LYS A CA 1
ATOM 609 C C . LYS A 1 84 ? -6.238 -9.352 -0.521 1 98.81 84 LYS A C 1
ATOM 611 O O . LYS A 1 84 ? -5.074 -9.695 -0.735 1 98.81 84 LYS A O 1
ATOM 616 N N . VAL A 1 85 ? -7.266 -10.164 -0.433 1 98.94 85 VAL A N 1
ATOM 617 C CA . VAL A 1 85 ? -7.062 -11.578 -0.746 1 98.94 85 VAL A CA 1
ATOM 618 C C . VAL A 1 85 ? -6.605 -11.727 -2.195 1 98.94 85 VAL A C 1
ATOM 620 O O . VAL A 1 85 ? -5.66 -12.461 -2.482 1 98.94 85 VAL A O 1
ATOM 623 N N . LEU A 1 86 ? -7.246 -11 -3.109 1 98.94 86 LEU A N 1
ATOM 624 C CA . LEU A 1 86 ? -6.898 -11.023 -4.527 1 98.94 86 LEU A CA 1
ATOM 625 C C . LEU A 1 86 ? -5.457 -10.57 -4.742 1 98.94 86 LEU A C 1
ATOM 627 O O . LEU A 1 86 ? -4.676 -11.266 -5.395 1 98.94 86 LEU A O 1
ATOM 631 N N . LYS A 1 87 ? -5.098 -9.492 -4.113 1 98.5 87 LYS A N 1
ATOM 632 C CA . LYS A 1 87 ? -3.76 -8.906 -4.164 1 98.5 87 LYS A CA 1
ATOM 633 C C . LYS A 1 87 ? -2.701 -9.914 -3.723 1 98.5 87 LYS A C 1
ATOM 635 O O . LYS A 1 87 ? -1.748 -10.18 -4.457 1 98.5 87 LYS A O 1
ATOM 640 N N . LEU A 1 88 ? -2.914 -10.508 -2.592 1 98.88 88 LEU A N 1
ATOM 641 C CA . LEU A 1 88 ? -1.914 -11.391 -1.999 1 98.88 88 LEU A CA 1
ATOM 642 C C . LEU A 1 88 ? -1.83 -12.711 -2.76 1 98.88 88 LEU A C 1
ATOM 644 O O . LEU A 1 88 ? -0.745 -13.273 -2.922 1 98.88 88 LEU A O 1
ATOM 648 N N . THR A 1 89 ? -2.963 -13.188 -3.275 1 98.94 89 THR A N 1
ATOM 649 C CA . THR A 1 89 ? -2.949 -14.383 -4.105 1 98.94 89 THR A CA 1
ATOM 650 C C . THR A 1 89 ? -2.143 -14.148 -5.379 1 98.94 89 THR A C 1
ATOM 652 O O . THR A 1 89 ? -1.339 -15 -5.777 1 98.94 89 THR A O 1
ATOM 655 N N . GLY A 1 90 ? -2.354 -13.016 -6.004 1 98.62 90 GLY A N 1
ATOM 656 C CA . GLY A 1 90 ? -1.59 -12.68 -7.195 1 98.62 90 GLY A CA 1
ATOM 657 C C . GLY A 1 90 ? -0.102 -12.547 -6.934 1 98.62 90 GLY A C 1
ATOM 658 O O . GLY A 1 90 ? 0.715 -13.117 -7.66 1 98.62 90 GLY A O 1
ATOM 659 N N . GLU A 1 91 ? 0.225 -11.836 -5.883 1 97.5 91 GLU A N 1
ATOM 660 C CA . GLU A 1 91 ? 1.632 -11.672 -5.527 1 97.5 91 GLU A CA 1
ATOM 661 C C . GLU A 1 91 ? 2.285 -13.023 -5.238 1 97.5 91 GLU A C 1
ATOM 663 O O . GLU A 1 91 ? 3.408 -13.281 -5.676 1 97.5 91 GLU A O 1
ATOM 668 N N . LEU A 1 92 ? 1.597 -13.867 -4.516 1 98.75 92 LEU A N 1
ATOM 669 C CA . LEU A 1 92 ? 2.131 -15.188 -4.195 1 98.75 92 LEU A CA 1
ATOM 670 C C . LEU A 1 92 ? 2.299 -16.031 -5.453 1 98.75 92 LEU A C 1
ATOM 672 O O . LEU A 1 92 ? 3.273 -16.766 -5.582 1 98.75 92 LEU A O 1
ATOM 676 N N . GLN A 1 93 ? 1.384 -15.883 -6.422 1 98.75 93 GLN A N 1
ATOM 677 C CA . GLN A 1 93 ? 1.528 -16.672 -7.641 1 98.75 93 GLN A CA 1
ATOM 678 C C . GLN A 1 93 ? 2.744 -16.219 -8.445 1 98.75 93 GLN A C 1
ATOM 680 O O . GLN A 1 93 ? 3.467 -17.047 -9.008 1 98.75 93 GLN A O 1
ATOM 685 N N . VAL A 1 94 ? 3 -14.914 -8.461 1 97.69 94 VAL A N 1
ATOM 686 C CA . VAL A 1 94 ? 4.184 -14.375 -9.125 1 97.69 94 VAL A CA 1
ATOM 687 C C . VAL A 1 94 ? 5.441 -14.914 -8.445 1 97.69 94 VAL A C 1
ATOM 689 O O . VAL A 1 94 ? 6.359 -15.391 -9.117 1 97.69 94 VAL A O 1
ATOM 692 N N . LEU A 1 95 ? 5.438 -14.875 -7.117 1 97.88 95 LEU A N 1
ATOM 693 C CA . LEU A 1 95 ? 6.594 -15.336 -6.355 1 97.88 95 LEU A CA 1
ATOM 694 C C . LEU A 1 95 ? 6.812 -16.828 -6.555 1 97.88 95 LEU A C 1
ATOM 696 O O . LEU A 1 95 ? 7.953 -17.281 -6.664 1 97.88 95 LEU A O 1
ATOM 700 N N . ASN A 1 96 ? 5.723 -17.594 -6.59 1 98.69 96 ASN A N 1
ATOM 701 C CA . ASN A 1 96 ? 5.832 -19.031 -6.816 1 98.69 96 ASN A CA 1
ATOM 702 C C . ASN A 1 96 ? 6.434 -19.344 -8.188 1 98.69 96 ASN A C 1
ATOM 704 O O . ASN A 1 96 ? 7.258 -20.25 -8.312 1 98.69 96 ASN A O 1
ATOM 708 N N . VAL A 1 97 ? 6.043 -18.594 -9.172 1 98.5 97 VAL A N 1
ATOM 709 C CA . VAL A 1 97 ? 6.617 -18.781 -10.508 1 98.5 97 VAL A CA 1
ATOM 710 C C . VAL A 1 97 ? 8.109 -18.469 -10.469 1 98.5 97 VAL A C 1
ATOM 712 O O . VAL A 1 97 ? 8.93 -19.234 -10.969 1 98.5 97 VAL A O 1
ATOM 715 N N . LYS A 1 98 ? 8.422 -17.375 -9.828 1 97.5 98 LYS A N 1
ATOM 716 C CA . LYS A 1 98 ? 9.828 -16.969 -9.758 1 97.5 98 LYS A CA 1
ATOM 717 C C . LYS A 1 98 ? 10.656 -18 -8.992 1 97.5 98 LYS A C 1
ATOM 719 O O . LYS A 1 98 ? 11.766 -18.328 -9.406 1 97.5 98 LYS A O 1
ATOM 724 N N . GLN A 1 99 ? 10.078 -18.453 -7.891 1 98.31 99 GLN A N 1
ATOM 725 C CA . GLN A 1 99 ? 10.758 -19.5 -7.129 1 98.31 99 GLN A CA 1
ATOM 726 C C . GLN A 1 99 ? 11 -20.734 -7.984 1 98.31 99 GLN A C 1
ATOM 728 O O . GLN A 1 99 ? 12.102 -21.297 -7.984 1 98.31 99 GLN A O 1
ATOM 733 N N . ALA A 1 100 ? 10.031 -21.172 -8.758 1 98.56 100 ALA A N 1
ATOM 734 C CA . ALA A 1 100 ? 10.141 -22.344 -9.633 1 98.56 100 ALA A CA 1
ATOM 735 C C . ALA A 1 100 ? 11.203 -22.109 -10.703 1 98.56 100 ALA A C 1
ATOM 737 O O . ALA A 1 100 ? 11.859 -23.062 -11.141 1 98.56 100 ALA A O 1
ATOM 738 N N . GLN A 1 101 ? 11.414 -20.875 -11.07 1 98.25 101 GLN A N 1
ATOM 739 C CA . GLN A 1 101 ? 12.352 -20.531 -12.133 1 98.25 101 GLN A CA 1
ATOM 740 C C . GLN A 1 101 ? 13.75 -20.297 -11.562 1 98.25 101 GLN A C 1
ATOM 742 O O . GLN A 1 101 ? 14.688 -19.984 -12.312 1 98.25 101 GLN A O 1
ATOM 747 N N . GLY A 1 102 ? 13.883 -20.297 -10.281 1 97.38 102 GLY A N 1
ATOM 748 C CA . GLY A 1 102 ? 15.227 -20.359 -9.734 1 97.38 102 GLY A CA 1
ATOM 749 C C . GLY A 1 102 ? 15.547 -19.203 -8.812 1 97.38 102 GLY A C 1
ATOM 750 O O . GLY A 1 102 ? 16.625 -19.156 -8.211 1 97.38 102 GLY A O 1
ATOM 751 N N . ASP A 1 103 ? 14.633 -18.25 -8.664 1 94.19 103 ASP A N 1
ATOM 752 C CA . ASP A 1 103 ? 14.859 -17.141 -7.754 1 94.19 103 ASP A CA 1
ATOM 753 C C . ASP A 1 103 ? 14.742 -17.594 -6.297 1 94.19 103 ASP A C 1
ATOM 755 O O . ASP A 1 103 ? 13.945 -18.469 -5.977 1 94.19 103 ASP A O 1
ATOM 759 N N . ASP A 1 104 ? 15.586 -16.984 -5.469 1 94.5 104 ASP A N 1
ATOM 760 C CA . ASP A 1 104 ? 15.5 -17.25 -4.035 1 94.5 104 ASP A CA 1
ATOM 761 C C . ASP A 1 104 ? 14.523 -16.281 -3.363 1 94.5 104 ASP A C 1
ATOM 763 O O . ASP A 1 104 ? 14.938 -15.227 -2.869 1 94.5 104 ASP A O 1
ATOM 767 N N . VAL A 1 105 ? 13.234 -16.703 -3.365 1 95.62 105 VAL A N 1
ATOM 768 C CA . VAL A 1 105 ? 12.219 -15.82 -2.818 1 95.62 105 VAL A CA 1
ATOM 769 C C . VAL A 1 105 ? 11.406 -16.547 -1.75 1 95.62 105 VAL A C 1
ATOM 771 O O . VAL A 1 105 ? 10.273 -16.172 -1.446 1 95.62 105 VAL A O 1
ATOM 774 N N . ALA A 1 106 ? 11.945 -17.531 -1.112 1 97.44 106 ALA A N 1
ATOM 775 C CA . ALA A 1 106 ? 11.25 -18.359 -0.127 1 97.44 106 ALA A CA 1
ATOM 776 C C . ALA A 1 106 ? 10.828 -17.531 1.085 1 97.44 106 ALA A C 1
ATOM 778 O O . ALA A 1 106 ? 9.727 -17.688 1.604 1 97.44 106 ALA A O 1
ATOM 779 N N . ALA A 1 107 ? 11.688 -16.688 1.461 1 94.81 107 ALA A N 1
ATOM 780 C CA . ALA A 1 107 ? 11.375 -15.867 2.631 1 94.81 107 ALA A CA 1
ATOM 781 C C . ALA A 1 107 ? 10.234 -14.906 2.334 1 94.81 107 ALA A C 1
ATOM 783 O O . ALA A 1 107 ? 9.359 -14.688 3.176 1 94.81 107 ALA A O 1
ATOM 784 N N . LYS A 1 108 ? 10.234 -14.312 1.152 1 93 108 LYS A N 1
ATOM 785 C CA . LYS A 1 108 ? 9.164 -13.406 0.739 1 93 108 LYS A CA 1
ATOM 786 C C . LYS A 1 108 ? 7.836 -14.148 0.61 1 93 108 LYS A C 1
ATOM 788 O O . LYS A 1 108 ? 6.785 -13.617 0.974 1 93 108 LYS A O 1
ATOM 793 N N . ILE A 1 109 ? 7.875 -15.383 0.145 1 98.38 109 ILE A N 1
ATOM 794 C CA . ILE A 1 109 ? 6.68 -16.203 0.041 1 98.38 109 ILE A CA 1
ATOM 795 C C . ILE A 1 109 ? 6.094 -16.453 1.431 1 98.38 109 ILE A C 1
ATOM 797 O O . ILE A 1 109 ? 4.883 -16.312 1.635 1 98.38 109 ILE A O 1
ATOM 801 N N . ALA A 1 110 ? 6.945 -16.75 2.354 1 98.44 110 ALA A N 1
ATOM 802 C CA . ALA A 1 110 ? 6.473 -17.016 3.711 1 98.44 110 ALA A CA 1
ATOM 803 C C . ALA A 1 110 ? 5.82 -15.766 4.312 1 98.44 110 ALA A C 1
ATOM 805 O O . ALA A 1 110 ? 4.766 -15.852 4.945 1 98.44 110 ALA A O 1
ATOM 806 N N . THR A 1 111 ? 6.41 -14.68 4.074 1 96.94 111 THR A N 1
ATOM 807 C CA . THR A 1 111 ? 5.898 -13.414 4.586 1 96.94 111 THR A CA 1
ATOM 808 C C . THR A 1 111 ? 4.527 -13.102 3.99 1 96.94 111 THR A C 1
ATOM 810 O O . THR A 1 111 ? 3.59 -12.773 4.719 1 96.94 111 THR A O 1
ATOM 813 N N . GLU A 1 112 ? 4.457 -13.242 2.656 1 98.12 112 GLU A N 1
ATOM 814 C CA . GLU A 1 112 ? 3.199 -12.906 1.994 1 98.12 112 GLU A CA 1
ATOM 815 C C . GLU A 1 112 ? 2.119 -13.938 2.303 1 98.12 112 GLU A C 1
ATOM 817 O O . GLU A 1 112 ? 0.938 -13.594 2.396 1 98.12 112 GLU A O 1
ATOM 822 N N . GLN A 1 113 ? 2.529 -15.148 2.551 1 98.88 113 GLN A N 1
ATOM 823 C CA . GLN A 1 113 ? 1.575 -16.188 2.932 1 98.88 113 GLN A CA 1
ATOM 824 C C . GLN A 1 113 ? 0.957 -15.891 4.297 1 98.88 113 GLN A C 1
ATOM 826 O O . GLN A 1 113 ? -0.238 -16.109 4.504 1 98.88 113 GLN A O 1
ATOM 831 N N . LYS A 1 114 ? 1.759 -15.406 5.152 1 98.75 114 LYS A N 1
ATOM 832 C CA . LYS A 1 114 ? 1.243 -15.039 6.465 1 98.75 114 LYS A CA 1
ATOM 833 C C . LYS A 1 114 ? 0.2 -13.93 6.359 1 98.75 114 LYS A C 1
ATOM 835 O O . LYS A 1 114 ? -0.856 -14 6.988 1 98.75 114 LYS A O 1
ATOM 840 N N . LYS A 1 115 ? 0.414 -12.984 5.5 1 98.25 115 LYS A N 1
ATOM 841 C CA . LYS A 1 115 ? -0.538 -11.898 5.281 1 98.25 115 LYS A CA 1
ATOM 842 C C . LYS A 1 115 ? -1.829 -12.422 4.652 1 98.25 115 LYS A C 1
ATOM 844 O O . LYS A 1 115 ? -2.924 -12 5.031 1 98.25 115 LYS A O 1
ATOM 849 N N . LEU A 1 116 ? -1.674 -13.258 3.729 1 98.94 116 LEU A N 1
ATOM 850 C CA . LEU A 1 116 ? -2.857 -13.836 3.104 1 98.94 116 LEU A CA 1
ATOM 851 C C . LEU A 1 116 ? -3.713 -14.562 4.137 1 98.94 116 LEU A C 1
ATOM 853 O O . LEU A 1 116 ? -4.934 -14.391 4.172 1 98.94 116 LEU A O 1
ATOM 857 N N . ASN A 1 117 ? -3.051 -15.289 4.996 1 98.88 117 ASN A N 1
ATOM 858 C CA . ASN A 1 117 ? -3.779 -16.047 6.012 1 98.88 117 ASN A CA 1
ATOM 859 C C . ASN A 1 117 ? -4.574 -15.125 6.934 1 98.88 117 ASN A C 1
ATOM 861 O O . ASN A 1 117 ? -5.703 -15.445 7.312 1 98.88 117 ASN A O 1
ATOM 865 N N . GLU A 1 118 ? -3.998 -14.047 7.262 1 98.75 118 GLU A N 1
ATOM 866 C CA . GLU A 1 118 ? -4.695 -13.086 8.109 1 98.75 118 GLU A CA 1
ATOM 867 C C . GLU A 1 118 ? -5.93 -12.531 7.41 1 98.75 118 GLU A C 1
ATOM 869 O O . GLU A 1 118 ? -6.988 -12.383 8.031 1 98.75 118 GLU A O 1
ATOM 874 N N . ASN A 1 119 ? -5.781 -12.234 6.098 1 98.88 119 ASN A N 1
ATOM 875 C CA . ASN A 1 119 ? -6.906 -11.664 5.371 1 98.88 119 ASN A CA 1
ATOM 876 C C . ASN A 1 119 ? -7.965 -12.711 5.051 1 98.88 119 ASN A C 1
ATOM 878 O O . ASN A 1 119 ? -9.156 -12.398 4.961 1 98.88 119 ASN A O 1
ATOM 882 N N . LEU A 1 120 ? -7.551 -13.93 4.973 1 98.94 120 LEU A N 1
ATOM 883 C CA . LEU A 1 120 ? -8.516 -15.016 4.797 1 98.94 120 LEU A CA 1
ATOM 884 C C . LEU A 1 120 ? -9.359 -15.195 6.059 1 98.94 120 LEU A C 1
ATOM 886 O O . LEU A 1 120 ? -10.555 -15.461 5.973 1 98.94 120 LEU A O 1
ATOM 890 N N . LYS A 1 121 ? -8.742 -15.086 7.176 1 98.81 121 LYS A N 1
ATOM 891 C CA . LYS A 1 121 ? -9.492 -15.117 8.43 1 98.81 121 LYS A CA 1
ATOM 892 C C . LYS A 1 121 ? -10.531 -14.008 8.477 1 98.81 121 LYS A C 1
ATOM 894 O O . LYS A 1 121 ? -11.695 -14.25 8.82 1 98.81 121 LYS A O 1
ATOM 899 N N . LEU A 1 122 ? -10.156 -12.797 8.055 1 98.81 122 LEU A N 1
ATOM 900 C CA . LEU A 1 122 ? -11.078 -11.664 8.031 1 98.81 122 LEU A CA 1
ATOM 901 C C . LEU A 1 122 ? -12.195 -11.898 7.027 1 98.81 122 LEU A C 1
ATOM 903 O O . LEU A 1 122 ? -13.352 -11.539 7.285 1 98.81 122 LEU A O 1
ATOM 907 N N . ASP A 1 123 ? -11.891 -12.453 5.867 1 98.88 123 ASP A N 1
ATOM 908 C CA . ASP A 1 123 ? -12.914 -12.773 4.883 1 98.88 123 ASP A CA 1
ATOM 909 C C . ASP A 1 123 ? -13.93 -13.766 5.449 1 98.88 123 ASP A C 1
ATOM 911 O O . ASP A 1 123 ? -15.141 -13.609 5.242 1 98.88 123 ASP A O 1
ATOM 915 N N . LYS A 1 124 ? -13.43 -14.734 6.176 1 98.81 124 LYS A N 1
ATOM 916 C CA . LYS A 1 124 ? -14.305 -15.727 6.789 1 98.81 124 LYS A CA 1
ATOM 917 C C . LYS A 1 124 ? -15.195 -15.094 7.855 1 98.81 124 LYS A C 1
ATOM 919 O O . LYS A 1 124 ? -16.375 -15.43 7.977 1 98.81 124 LYS A O 1
ATOM 924 N N . GLU A 1 125 ? -14.672 -14.203 8.594 1 98.56 125 GLU A N 1
ATOM 925 C CA . GLU A 1 125 ? -15.461 -13.484 9.602 1 98.56 125 GLU A CA 1
ATOM 926 C C . GLU A 1 125 ? -16.547 -12.641 8.945 1 98.56 125 GLU A C 1
ATOM 928 O O . GLU A 1 125 ? -17.578 -12.367 9.562 1 98.56 125 GLU A O 1
ATOM 933 N N . ASN A 1 126 ? -16.344 -12.344 7.703 1 98.44 126 ASN A N 1
ATOM 934 C CA . ASN A 1 126 ? -17.312 -11.523 6.965 1 98.44 126 ASN A CA 1
ATOM 935 C C . ASN A 1 126 ? -18.281 -12.391 6.164 1 98.44 126 ASN A C 1
ATOM 937 O O . ASN A 1 126 ? -19.109 -11.867 5.414 1 98.44 126 ASN A O 1
ATOM 941 N N . ALA A 1 127 ? -18.172 -13.656 6.336 1 98.75 127 ALA A N 1
ATOM 942 C CA . ALA A 1 127 ? -18.984 -14.547 5.508 1 98.75 127 ALA A CA 1
ATOM 943 C C . ALA A 1 127 ? -20.453 -14.148 5.551 1 98.75 127 ALA A C 1
ATOM 945 O O . ALA A 1 127 ? -21 -13.898 6.621 1 98.75 127 ALA A O 1
ATOM 946 N N . GLY A 1 128 ? -20.984 -13.961 4.387 1 98.69 128 GLY A N 1
ATOM 947 C CA . GLY A 1 128 ? -22.406 -13.656 4.266 1 98.69 128 GLY A CA 1
ATOM 948 C C . GLY A 1 128 ? -22.688 -12.172 4.086 1 98.69 128 GLY A C 1
ATOM 949 O O . GLY A 1 128 ? -23.781 -11.789 3.691 1 98.69 128 GLY A O 1
ATOM 950 N N . LYS A 1 129 ? -21.734 -11.383 4.32 1 98.56 129 LYS A N 1
ATOM 951 C CA . LYS A 1 129 ? -21.906 -9.938 4.148 1 98.56 129 LYS A CA 1
ATOM 952 C C . LYS A 1 129 ? -21.828 -9.555 2.674 1 98.56 129 LYS A C 1
ATOM 954 O O . LYS A 1 129 ? -21.016 -10.102 1.923 1 98.56 129 LYS A O 1
ATOM 959 N N . LYS A 1 130 ? -22.594 -8.555 2.332 1 98.69 130 LYS A N 1
ATOM 960 C CA . LYS A 1 130 ? -22.516 -7.98 0.992 1 98.69 130 LYS A CA 1
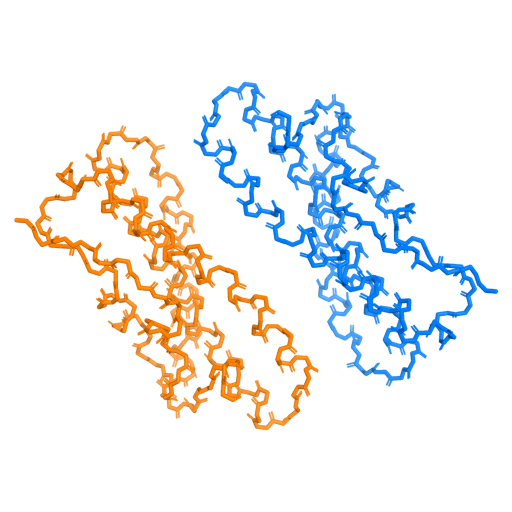ATOM 961 C C . LYS A 1 130 ? -21.219 -7.207 0.792 1 98.69 130 LYS A C 1
ATOM 963 O O . LYS A 1 130 ? -20.781 -6.477 1.684 1 98.69 130 LYS A O 1
ATOM 968 N N . MET A 1 131 ? -20.625 -7.383 -0.351 1 98.81 131 MET A N 1
ATOM 969 C CA . MET A 1 131 ? -19.438 -6.633 -0.769 1 98.81 131 MET A CA 1
ATOM 970 C C . MET A 1 131 ? -19.766 -5.723 -1.95 1 98.81 131 MET A C 1
ATOM 972 O O . MET A 1 131 ? -20.484 -6.117 -2.861 1 98.81 131 MET A O 1
ATOM 976 N N . ILE A 1 132 ? -19.109 -4.551 -1.945 1 98.56 132 ILE A N 1
ATOM 977 C CA . ILE A 1 132 ? -19.141 -3.736 -3.154 1 98.56 132 ILE A CA 1
ATOM 978 C C . ILE A 1 132 ? -17.75 -3.197 -3.449 1 98.56 132 ILE A C 1
ATOM 980 O O . ILE A 1 132 ? -16.953 -2.959 -2.527 1 98.56 132 ILE A O 1
ATOM 984 N N . SER A 1 133 ? -17.516 -3.094 -4.773 1 98.31 133 SER A N 1
ATOM 985 C CA . SER A 1 133 ? -16.266 -2.48 -5.227 1 98.31 133 SER A CA 1
ATOM 986 C C . SER A 1 133 ? -16.375 -0.959 -5.258 1 98.31 133 SER A C 1
ATOM 988 O O . SER A 1 133 ? -17.484 -0.414 -5.254 1 98.31 133 SER A O 1
ATOM 990 N N . PHE A 1 134 ? -15.242 -0.379 -5.258 1 96.88 134 PHE A N 1
ATOM 991 C CA . PHE A 1 134 ? -15.227 1.069 -5.426 1 96.88 134 PHE A CA 1
ATOM 992 C C . PHE A 1 134 ? -15.68 1.459 -6.828 1 96.88 134 PHE A C 1
ATOM 994 O O . PHE A 1 134 ? -15.984 2.625 -7.086 1 96.88 134 PHE A O 1
ATOM 1001 N N . ILE A 1 135 ? -15.719 0.577 -7.742 1 93.56 135 ILE A N 1
ATOM 1002 C CA . ILE A 1 135 ? -16.109 0.819 -9.125 1 93.56 135 ILE A CA 1
ATOM 1003 C C . ILE A 1 135 ? -17.609 1.008 -9.219 1 93.56 135 ILE A C 1
ATOM 1005 O O . ILE A 1 135 ? -18.109 1.688 -10.117 1 93.56 135 ILE A O 1
ATOM 1009 N N . ASN A 1 136 ? -18.469 0.594 -8.234 1 77.69 136 ASN A N 1
ATOM 1010 C CA . ASN A 1 136 ? -19.922 0.658 -8.281 1 77.69 136 ASN A CA 1
ATOM 1011 C C . ASN A 1 136 ? -20.438 1.954 -7.668 1 77.69 136 ASN A C 1
ATOM 1013 O O . ASN A 1 136 ? -19.828 2.514 -6.762 1 77.69 136 ASN A O 1
ATOM 1017 N N . LYS B 1 1 ? -2.689 33.812 3.094 1 57.16 1 LYS B N 1
ATOM 1018 C CA . LYS B 1 1 ? -2.633 32.375 3.432 1 57.16 1 LYS B CA 1
ATOM 1019 C C . LYS B 1 1 ? -1.781 31.609 2.428 1 57.16 1 LYS B C 1
ATOM 1021 O O . LYS B 1 1 ? -1.946 31.781 1.215 1 57.16 1 LYS B O 1
ATOM 1026 N N . ARG B 1 2 ? -0.603 31 2.811 1 72.5 2 ARG B N 1
ATOM 1027 C CA . ARG B 1 2 ? 0.289 30.406 1.818 1 72.5 2 ARG B CA 1
ATOM 1028 C C . ARG B 1 2 ? -0.35 29.188 1.17 1 72.5 2 ARG B C 1
ATOM 1030 O O . ARG B 1 2 ? -0.958 28.359 1.854 1 72.5 2 ARG B O 1
ATOM 1037 N N . GLN B 1 3 ? -0.444 29.25 -0.119 1 88.31 3 GLN B N 1
ATOM 1038 C CA . GLN B 1 3 ? -0.981 28.172 -0.931 1 88.31 3 GLN B CA 1
ATOM 1039 C C . GLN B 1 3 ? -0.075 26.938 -0.877 1 88.31 3 GLN B C 1
ATOM 1041 O O . GLN B 1 3 ? 1.15 27.062 -0.829 1 88.31 3 GLN B O 1
ATOM 1046 N N . ILE B 1 4 ? -0.625 25.875 -0.714 1 95.69 4 ILE B N 1
ATOM 1047 C CA . ILE B 1 4 ? 0.099 24.609 -0.836 1 95.69 4 ILE B CA 1
ATOM 1048 C C . ILE B 1 4 ? 0.229 24.234 -2.309 1 95.69 4 ILE B C 1
ATOM 1050 O O . ILE B 1 4 ? -0.75 23.828 -2.943 1 95.69 4 ILE B O 1
ATOM 1054 N N . ALA B 1 5 ? 1.397 24.375 -2.801 1 95.56 5 ALA B N 1
ATOM 1055 C CA . ALA B 1 5 ? 1.648 24.094 -4.211 1 95.56 5 ALA B CA 1
ATOM 1056 C C . ALA B 1 5 ? 1.654 22.578 -4.473 1 95.56 5 ALA B C 1
ATOM 1058 O O . ALA B 1 5 ? 2.217 21.812 -3.691 1 95.56 5 ALA B O 1
ATOM 1059 N N . LEU B 1 6 ? 0.976 22.219 -5.543 1 97.81 6 LEU B N 1
ATOM 1060 C CA . LEU B 1 6 ? 1.07 20.844 -6.008 1 97.81 6 LEU B CA 1
ATOM 1061 C C . LEU B 1 6 ? 2.441 20.562 -6.617 1 97.81 6 LEU B C 1
ATOM 1063 O O . LEU B 1 6 ? 2.908 21.312 -7.473 1 97.81 6 LEU B O 1
ATOM 1067 N N . LYS B 1 7 ? 3.094 19.562 -6.145 1 98.06 7 LYS B N 1
ATOM 1068 C CA . LYS B 1 7 ? 4.402 19.156 -6.648 1 98.06 7 LYS B CA 1
ATOM 1069 C C . LYS B 1 7 ? 4.379 17.703 -7.121 1 98.06 7 LYS B C 1
ATOM 1071 O O . LYS B 1 7 ? 3.656 16.875 -6.566 1 98.06 7 LYS B O 1
ATOM 1076 N N . SER B 1 8 ? 5.164 17.484 -8.148 1 97.5 8 SER B N 1
ATOM 1077 C CA . SER B 1 8 ? 5.348 16.078 -8.547 1 97.5 8 SER B CA 1
ATOM 1078 C C . SER B 1 8 ? 6.176 15.32 -7.516 1 97.5 8 SER B C 1
ATOM 1080 O O . SER B 1 8 ? 6.984 15.914 -6.797 1 97.5 8 SER B O 1
ATOM 1082 N N . TYR B 1 9 ? 5.949 14.023 -7.48 1 98.06 9 TYR B N 1
ATOM 1083 C CA . TYR B 1 9 ? 6.656 13.195 -6.512 1 98.06 9 TYR B CA 1
ATOM 1084 C C . TYR B 1 9 ? 8.164 13.367 -6.641 1 98.06 9 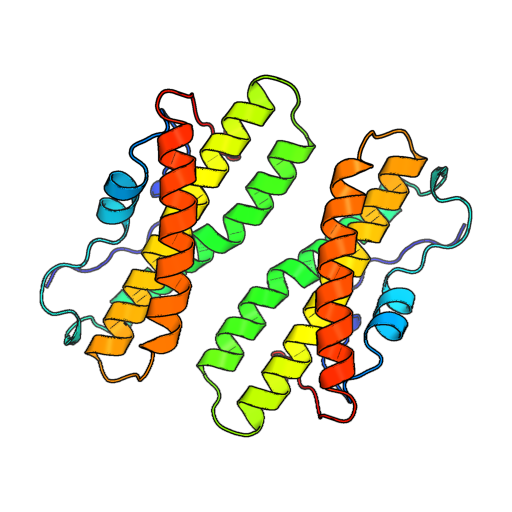TYR B C 1
ATOM 1086 O O . TYR B 1 9 ? 8.875 13.43 -5.637 1 98.06 9 TYR B O 1
ATOM 1094 N N . ASN B 1 10 ? 8.656 13.383 -7.879 1 97.5 10 ASN B N 1
ATOM 1095 C CA . ASN B 1 10 ? 10.086 13.547 -8.109 1 97.5 10 ASN B CA 1
ATOM 1096 C C . ASN B 1 10 ? 10.625 14.812 -7.449 1 97.5 10 ASN B C 1
ATOM 1098 O O . ASN B 1 10 ? 11.773 14.859 -7.023 1 97.5 10 ASN B O 1
ATOM 1102 N N . ASP B 1 11 ? 9.844 15.789 -7.238 1 97.62 11 ASP B N 1
ATOM 1103 C CA . ASP B 1 11 ? 10.281 17.094 -6.727 1 97.62 11 ASP B CA 1
ATOM 1104 C C . ASP B 1 11 ? 10.227 17.125 -5.203 1 97.62 11 ASP B C 1
ATOM 1106 O O . ASP B 1 11 ? 10.914 17.922 -4.566 1 97.62 11 ASP B O 1
ATOM 1110 N N . PHE B 1 12 ? 9.414 16.25 -4.641 1 98.44 12 PHE B N 1
ATOM 1111 C CA . PHE B 1 12 ? 9.273 16.438 -3.201 1 98.44 12 PHE B CA 1
ATOM 1112 C C . PHE B 1 12 ? 9.703 15.18 -2.447 1 98.44 12 PHE B C 1
ATOM 1114 O O . PHE B 1 12 ? 9.727 15.164 -1.216 1 98.44 12 PHE B O 1
ATOM 1121 N N . GLN B 1 13 ? 10.062 14.109 -3.193 1 98.75 13 GLN B N 1
ATOM 1122 C CA . GLN B 1 13 ? 10.5 12.898 -2.504 1 98.75 13 GLN B CA 1
ATOM 1123 C C . GLN B 1 13 ? 11.727 13.164 -1.64 1 98.75 13 GLN B C 1
ATOM 1125 O O . GLN B 1 13 ? 12.461 14.133 -1.872 1 98.75 13 GLN B O 1
ATOM 1130 N N . ILE B 1 14 ? 11.969 12.227 -0.636 1 98.75 14 ILE B N 1
ATOM 1131 C CA . ILE B 1 14 ? 12.992 12.469 0.369 1 98.75 14 ILE B CA 1
ATOM 1132 C C . ILE B 1 14 ? 13.875 11.234 0.521 1 98.75 14 ILE B C 1
ATOM 1134 O O . ILE B 1 14 ? 14.453 11 1.586 1 98.75 14 ILE B O 1
ATOM 1138 N N . SER B 1 15 ? 13.898 10.406 -0.469 1 98.75 15 SER B N 1
ATOM 1139 C CA . SER B 1 15 ? 14.484 9.078 -0.335 1 98.75 15 SER B CA 1
ATOM 1140 C C . SER B 1 15 ? 15.914 9.047 -0.862 1 98.75 15 SER B C 1
ATOM 1142 O O . SER B 1 15 ? 16.453 7.98 -1.15 1 98.75 15 SER B O 1
ATOM 1144 N N . ASP B 1 16 ? 16.5 10.219 -1.052 1 97.69 16 ASP B N 1
ATOM 1145 C CA . ASP B 1 16 ? 17.922 10.305 -1.377 1 97.69 16 ASP B CA 1
ATOM 1146 C C . ASP B 1 16 ? 18.719 10.867 -0.207 1 97.69 16 ASP B C 1
ATOM 1148 O O . ASP B 1 16 ? 18.141 11.438 0.727 1 97.69 16 ASP B O 1
ATOM 1152 N N . GLY B 1 17 ? 19.938 10.578 -0.183 1 97.56 17 GLY B N 1
ATOM 1153 C CA . GLY B 1 17 ? 20.766 11.117 0.879 1 97.56 17 GLY B CA 1
ATOM 1154 C C . GLY B 1 17 ? 21.016 10.133 2.008 1 97.56 17 GLY B C 1
ATOM 1155 O O . GLY B 1 17 ? 21.297 8.961 1.763 1 97.56 17 GLY B O 1
ATOM 1156 N N . THR B 1 18 ? 20.969 10.586 3.322 1 98.69 18 THR B N 1
ATOM 1157 C CA . THR B 1 18 ? 21.312 9.781 4.492 1 98.69 18 THR B CA 1
ATOM 1158 C C . THR B 1 18 ? 20.109 9.633 5.41 1 98.69 18 THR B C 1
ATOM 1160 O O . THR B 1 18 ? 19.406 10.609 5.688 1 98.69 18 THR B O 1
ATOM 1163 N N . ALA B 1 19 ? 19.875 8.453 5.867 1 98.75 19 ALA B N 1
ATOM 1164 C CA . ALA B 1 19 ? 18.75 8.141 6.742 1 98.75 19 ALA B CA 1
ATOM 1165 C C . ALA B 1 19 ? 18.969 8.711 8.141 1 98.75 19 ALA B C 1
ATOM 1167 O O . ALA B 1 19 ? 20.094 9.062 8.508 1 98.75 19 ALA B O 1
ATOM 1168 N N . GLY B 1 20 ? 17.844 8.836 8.781 1 98.75 20 GLY B N 1
ATOM 1169 C CA . GLY B 1 20 ? 17.938 9.227 10.18 1 98.75 20 GLY B CA 1
ATOM 1170 C C . GLY B 1 20 ? 17.172 10.508 10.484 1 98.75 20 GLY B C 1
ATOM 1171 O O . GLY B 1 20 ? 16.938 10.828 11.656 1 98.75 20 GLY B O 1
ATOM 1172 N N . ASN B 1 21 ? 16.812 11.281 9.469 1 98.44 21 ASN B N 1
ATOM 1173 C CA . ASN B 1 21 ? 16.141 12.555 9.68 1 98.44 21 ASN B CA 1
ATOM 1174 C C . ASN B 1 21 ? 14.945 12.711 8.758 1 98.44 21 ASN B C 1
ATOM 1176 O O . ASN B 1 21 ? 14.656 13.812 8.273 1 98.44 21 ASN B O 1
ATOM 1180 N N . CYS B 1 22 ? 14.312 11.625 8.461 1 98.88 22 CYS B N 1
ATOM 1181 C CA . CYS B 1 22 ? 13.242 11.625 7.465 1 98.88 22 CYS B CA 1
ATOM 1182 C C . CYS B 1 22 ? 12.055 12.445 7.945 1 98.88 22 CYS B C 1
ATOM 1184 O O . CYS B 1 22 ? 11.359 13.07 7.141 1 98.88 22 CYS B O 1
ATOM 1186 N N . GLN B 1 23 ? 11.844 12.469 9.297 1 98.88 23 GLN B N 1
ATOM 1187 C CA . GLN B 1 23 ? 10.703 13.227 9.805 1 98.88 23 GLN B CA 1
ATOM 1188 C C . GLN B 1 23 ? 10.836 14.711 9.484 1 98.88 23 GLN B C 1
ATOM 1190 O O . GLN B 1 23 ? 9.883 15.352 9.047 1 98.88 23 GLN B O 1
ATOM 1195 N N . ALA B 1 24 ? 11.977 15.219 9.742 1 98.75 24 ALA B N 1
ATOM 1196 C CA . ALA B 1 24 ? 12.195 16.641 9.5 1 98.75 24 ALA B CA 1
ATOM 1197 C C . ALA B 1 24 ? 11.992 16.984 8.023 1 98.75 24 ALA B C 1
ATOM 1199 O O . ALA B 1 24 ? 11.367 17.984 7.695 1 98.75 24 ALA B O 1
ATOM 1200 N N . ALA B 1 25 ? 12.461 16.109 7.16 1 98.75 25 ALA B N 1
ATOM 1201 C CA . ALA B 1 25 ? 12.297 16.328 5.727 1 98.75 25 ALA B CA 1
ATOM 1202 C C . ALA B 1 25 ? 10.828 16.25 5.324 1 98.75 25 ALA B C 1
ATOM 1204 O O . ALA B 1 25 ? 10.344 17.078 4.555 1 98.75 25 ALA B O 1
ATOM 1205 N N . ALA B 1 26 ? 10.156 15.312 5.914 1 98.88 26 ALA B N 1
ATOM 1206 C CA . ALA B 1 26 ? 8.742 15.125 5.586 1 98.88 26 ALA B CA 1
ATOM 1207 C C . ALA B 1 26 ? 7.902 16.297 6.082 1 98.88 26 ALA B C 1
ATOM 1209 O O . ALA B 1 26 ? 6.98 16.75 5.395 1 98.88 26 ALA B O 1
ATOM 1210 N N . ASP B 1 27 ? 8.234 16.812 7.23 1 98.5 27 ASP B N 1
ATOM 1211 C CA . ASP B 1 27 ? 7.523 17.953 7.789 1 98.5 27 ASP B CA 1
ATOM 1212 C C . ASP B 1 27 ? 7.637 19.172 6.875 1 98.5 27 ASP B C 1
ATOM 1214 O O . ASP B 1 27 ? 6.664 19.922 6.699 1 98.5 27 ASP B O 1
ATOM 1218 N N . LYS B 1 28 ? 8.781 19.328 6.289 1 98.12 28 LYS B N 1
ATOM 1219 C CA . LYS B 1 28 ? 8.977 20.453 5.387 1 98.12 28 LYS B CA 1
ATOM 1220 C C . LYS B 1 28 ? 8.102 20.328 4.145 1 98.12 28 LYS B C 1
ATOM 1222 O O . LYS B 1 28 ? 7.543 21.312 3.666 1 98.12 28 LYS B O 1
ATOM 1227 N N . VAL B 1 29 ? 7.973 19.141 3.689 1 98.5 29 VAL B N 1
ATOM 1228 C CA . VAL B 1 29 ? 7.203 18.891 2.473 1 98.5 29 VAL B CA 1
ATOM 1229 C C . VAL B 1 29 ? 5.727 19.203 2.723 1 98.5 29 VAL B C 1
ATOM 1231 O O . VAL B 1 29 ? 5.07 19.828 1.888 1 98.5 29 VAL B O 1
ATOM 1234 N N . PHE B 1 30 ? 5.164 18.844 3.914 1 98.62 30 PHE B N 1
ATOM 1235 C CA . PHE B 1 30 ? 3.727 18.906 4.145 1 98.62 30 PHE B CA 1
ATOM 1236 C C . PHE B 1 30 ? 3.377 19.984 5.16 1 98.62 30 PHE B C 1
ATOM 1238 O O . PHE B 1 30 ? 2.318 19.922 5.789 1 98.62 30 PHE B O 1
ATOM 1245 N N . ALA B 1 31 ? 4.262 20.906 5.246 1 97 31 ALA B N 1
ATOM 1246 C CA . ALA B 1 31 ? 4.023 22.016 6.156 1 97 31 ALA B CA 1
ATOM 1247 C C . ALA B 1 31 ? 2.799 22.812 5.727 1 97 31 ALA B C 1
ATOM 1249 O O . ALA B 1 31 ? 2.609 23.094 4.539 1 97 31 ALA B O 1
ATOM 1250 N N . VAL B 1 32 ? 1.956 23.078 6.656 1 97.12 32 VAL B N 1
ATOM 1251 C CA . VAL B 1 32 ? 0.819 23.969 6.465 1 97.12 32 VAL B CA 1
ATOM 1252 C C . VAL B 1 32 ? 0.928 25.156 7.422 1 97.12 32 VAL B C 1
ATOM 1254 O O . VAL B 1 32 ? 1.066 24.969 8.633 1 97.12 32 VAL B O 1
ATOM 1257 N N . SER B 1 33 ? 0.878 26.312 6.844 1 93.69 33 SER B N 1
ATOM 1258 C CA . SER B 1 33 ? 0.933 27.516 7.672 1 93.69 33 SER B CA 1
ATOM 1259 C C . SER B 1 33 ? -0.462 27.938 8.117 1 93.69 33 SER B C 1
ATOM 1261 O O . SER B 1 33 ? -1.433 27.781 7.375 1 93.69 33 SER B O 1
ATOM 1263 N N . GLY B 1 34 ? -0.604 28.469 9.297 1 93.25 34 GLY B N 1
ATOM 1264 C CA . GLY B 1 34 ? -1.847 29.047 9.773 1 93.25 34 GLY B CA 1
ATOM 1265 C C . GLY B 1 34 ? -2.811 28.031 10.344 1 93.25 34 GLY B C 1
ATOM 1266 O O . GLY B 1 34 ? -2.398 26.938 10.75 1 93.25 34 GLY B O 1
ATOM 1267 N N . ASP B 1 35 ? -4.078 28.453 10.414 1 96.81 35 ASP B N 1
ATOM 1268 C CA . ASP B 1 35 ? -5.148 27.641 10.992 1 96.81 35 ASP B CA 1
ATOM 1269 C C . ASP B 1 35 ? -5.547 26.5 10.062 1 96.81 35 ASP B C 1
ATOM 1271 O O . ASP B 1 35 ? -5.992 26.734 8.938 1 96.81 35 ASP B O 1
ATOM 1275 N N . LEU B 1 36 ? -5.406 25.25 10.57 1 98.19 36 LEU B N 1
ATOM 1276 C CA . LEU B 1 36 ? -5.762 24.094 9.75 1 98.19 36 LEU B CA 1
ATOM 1277 C C . LEU B 1 36 ? -7.223 24.172 9.32 1 98.19 36 LEU B C 1
ATOM 1279 O O . LEU B 1 36 ? -7.578 23.703 8.234 1 98.19 36 LEU B O 1
ATOM 1283 N N . LYS B 1 37 ? -8.055 24.75 10.086 1 97.88 37 LYS B N 1
ATOM 1284 C CA . LYS B 1 37 ? -9.469 24.875 9.781 1 97.88 37 LYS B CA 1
ATOM 1285 C C . LYS B 1 37 ? -9.688 25.688 8.508 1 97.88 37 LYS B C 1
ATOM 1287 O O . LYS B 1 37 ? -10.68 25.5 7.805 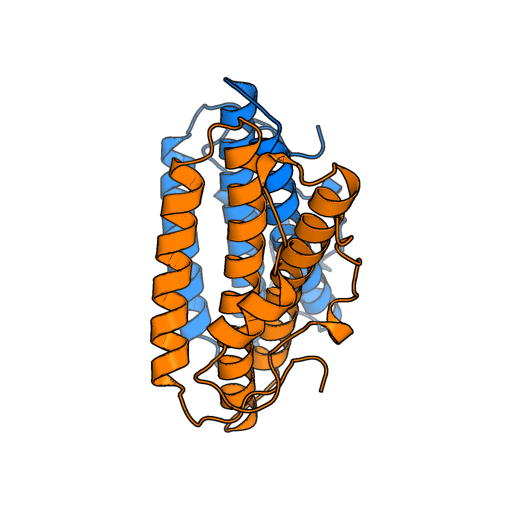1 97.88 37 LYS B O 1
ATOM 1292 N N . ALA B 1 38 ? -8.766 26.547 8.172 1 97.62 38 ALA B N 1
ATOM 1293 C CA . ALA B 1 38 ? -8.938 27.5 7.09 1 97.62 38 ALA B CA 1
ATOM 1294 C C . ALA B 1 38 ? -8.297 27 5.801 1 97.62 38 ALA B C 1
ATOM 1296 O O . ALA B 1 38 ? -8.32 27.688 4.777 1 97.62 38 ALA B O 1
ATOM 1297 N N . VAL B 1 39 ? -7.738 25.844 5.844 1 98.25 39 VAL B N 1
ATOM 1298 C CA . VAL B 1 39 ? -7.148 25.281 4.637 1 98.25 39 VAL B CA 1
ATOM 1299 C C . VAL B 1 39 ? -8.211 25.172 3.543 1 98.25 39 VAL B C 1
ATOM 1301 O O . VAL B 1 39 ? -9.289 24.625 3.768 1 98.25 39 VAL B O 1
ATOM 1304 N N . SER B 1 40 ? -7.969 25.734 2.324 1 97.81 40 SER B N 1
ATOM 1305 C CA . SER B 1 40 ? -8.938 25.703 1.229 1 97.81 40 SER B CA 1
ATOM 1306 C C . SER B 1 40 ? -9.109 24.297 0.672 1 97.81 40 SER B C 1
ATOM 1308 O O . SER B 1 40 ? -8.25 23.438 0.877 1 97.81 40 SER B O 1
ATOM 1310 N N . LYS B 1 41 ? -10.18 24.125 -0.045 1 96.5 41 LYS B N 1
ATOM 1311 C CA . LYS B 1 41 ? -10.422 22.844 -0.7 1 96.5 41 LYS B CA 1
ATOM 1312 C C . LYS B 1 41 ? -9.289 22.5 -1.659 1 96.5 41 LYS B C 1
ATOM 1314 O O . LYS B 1 41 ? -8.828 21.359 -1.697 1 96.5 41 LYS B O 1
ATOM 1319 N N . THR B 1 42 ? -8.859 23.453 -2.369 1 97.25 42 THR B N 1
ATOM 1320 C CA . THR B 1 42 ? -7.793 23.234 -3.338 1 97.25 42 THR B CA 1
ATOM 1321 C C . THR B 1 42 ? -6.504 22.812 -2.637 1 97.25 42 THR B C 1
ATOM 1323 O O . THR B 1 42 ? -5.828 21.875 -3.072 1 97.25 42 THR B O 1
ATOM 1326 N N . ASP B 1 43 ? -6.172 23.469 -1.508 1 98 43 ASP B N 1
ATOM 1327 C CA . ASP B 1 43 ? -4.961 23.141 -0.769 1 98 43 ASP B CA 1
ATOM 1328 C C . ASP B 1 43 ? -5.051 21.734 -0.17 1 98 43 ASP B C 1
ATOM 1330 O O . ASP B 1 43 ? -4.078 20.984 -0.191 1 98 43 ASP B O 1
ATOM 1334 N N . LEU B 1 44 ? -6.234 21.406 0.298 1 97.75 44 LEU B N 1
ATOM 1335 C CA . LEU B 1 44 ? -6.426 20.062 0.837 1 97.75 44 LEU B CA 1
ATOM 1336 C C . LEU B 1 44 ? -6.301 19.016 -0.261 1 97.75 44 LEU B C 1
ATOM 1338 O O . LEU B 1 44 ? -5.703 17.953 -0.051 1 97.75 44 LEU B O 1
ATOM 1342 N N . ASP B 1 45 ? -6.855 19.312 -1.382 1 95.81 45 ASP B N 1
ATOM 1343 C CA . ASP B 1 45 ? -6.73 18.406 -2.518 1 95.81 45 ASP B CA 1
ATOM 1344 C C . ASP B 1 45 ? -5.27 18.219 -2.922 1 95.81 45 ASP B C 1
ATOM 1346 O O . ASP B 1 45 ? -4.84 17.109 -3.242 1 95.81 45 ASP B O 1
ATOM 1350 N N . ASN B 1 46 ? -4.52 19.266 -2.916 1 97.88 46 ASN B N 1
ATOM 1351 C CA . ASN B 1 46 ? -3.1 19.188 -3.238 1 97.88 46 ASN B CA 1
ATOM 1352 C C . ASN B 1 46 ? -2.342 18.328 -2.227 1 97.88 46 ASN B C 1
ATOM 1354 O O . ASN B 1 46 ? -1.538 17.469 -2.607 1 97.88 46 ASN B O 1
ATOM 1358 N N . LEU B 1 47 ? -2.633 18.531 -0.915 1 98.19 47 LEU B N 1
ATOM 1359 C CA . LEU B 1 47 ? -2.021 17.719 0.131 1 98.19 47 LEU B CA 1
ATOM 1360 C C . LEU B 1 47 ? -2.332 16.25 -0.078 1 98.19 47 LEU B C 1
ATOM 1362 O O . LEU B 1 47 ? -1.431 15.406 -0.022 1 98.19 47 LEU B O 1
ATOM 1366 N N . ASN B 1 48 ? -3.566 16.031 -0.366 1 95.62 48 ASN B N 1
ATOM 1367 C CA . ASN B 1 48 ? -4.004 14.641 -0.543 1 95.62 48 ASN B CA 1
ATOM 1368 C C . ASN B 1 48 ? -3.357 14 -1.767 1 95.62 48 ASN B C 1
ATOM 1370 O O . ASN B 1 48 ? -2.93 12.852 -1.715 1 95.62 48 ASN B O 1
ATOM 1374 N N . THR B 1 49 ? -3.293 14.719 -2.801 1 96.06 49 THR B N 1
ATOM 1375 C CA . THR B 1 49 ? -2.684 14.211 -4.027 1 96.06 49 THR B CA 1
ATOM 1376 C C . THR B 1 49 ? -1.21 13.891 -3.803 1 96.06 49 THR B C 1
ATOM 1378 O O . THR B 1 49 ? -0.732 12.828 -4.223 1 96.06 49 THR B O 1
ATOM 1381 N N . MET B 1 50 ? -0.525 14.719 -3.121 1 98.06 50 MET B N 1
ATOM 1382 C CA . MET B 1 50 ? 0.892 14.492 -2.848 1 98.06 50 MET B CA 1
ATOM 1383 C C . MET B 1 50 ? 1.081 13.32 -1.894 1 98.06 50 MET B C 1
ATOM 1385 O O . MET B 1 50 ? 1.967 12.484 -2.096 1 98.06 50 MET B O 1
ATOM 1389 N N . ALA B 1 51 ? 0.232 13.234 -0.868 1 97.06 51 ALA B N 1
ATOM 1390 C CA . ALA B 1 51 ? 0.292 12.094 0.039 1 97.06 51 ALA B CA 1
ATOM 1391 C C . ALA B 1 51 ? 0.076 10.781 -0.715 1 97.06 51 ALA B C 1
ATOM 1393 O O . ALA B 1 51 ? 0.799 9.805 -0.498 1 97.06 51 ALA B O 1
ATOM 1394 N N . ARG B 1 52 ? -0.845 10.781 -1.662 1 93.56 52 ARG B N 1
ATOM 1395 C CA . ARG B 1 52 ? -1.176 9.586 -2.424 1 93.56 52 ARG B CA 1
ATOM 1396 C C . ARG B 1 52 ? -0.051 9.219 -3.385 1 93.56 52 ARG B C 1
ATOM 1398 O O . ARG B 1 52 ? 0.192 8.039 -3.645 1 93.56 52 ARG B O 1
ATOM 1405 N N . ALA B 1 53 ? 0.644 10.195 -3.883 1 94.56 53 ALA B N 1
ATOM 1406 C CA . ALA B 1 53 ? 1.796 9.906 -4.734 1 94.56 53 ALA B CA 1
ATOM 1407 C C . ALA B 1 53 ? 2.871 9.148 -3.961 1 94.56 53 ALA B C 1
ATOM 1409 O O . ALA B 1 53 ? 3.514 8.25 -4.504 1 94.56 53 ALA B O 1
ATOM 1410 N N . ALA B 1 54 ? 3.045 9.484 -2.695 1 96.81 54 ALA B N 1
ATOM 1411 C CA . ALA B 1 54 ? 3.998 8.766 -1.849 1 96.81 54 ALA B CA 1
ATOM 1412 C C . ALA B 1 54 ? 3.539 7.336 -1.595 1 96.81 54 ALA B C 1
ATOM 1414 O O . ALA B 1 54 ? 4.359 6.418 -1.519 1 96.81 54 ALA B O 1
ATOM 1415 N N . VAL B 1 55 ? 2.266 7.121 -1.507 1 93.94 55 VAL B N 1
ATOM 1416 C CA . VAL B 1 55 ? 1.708 5.781 -1.362 1 93.94 55 VAL B CA 1
ATOM 1417 C C . VAL B 1 55 ? 2.014 4.957 -2.609 1 93.94 55 VAL B C 1
ATOM 1419 O O . VAL B 1 55 ? 2.5 3.828 -2.512 1 93.94 55 VAL B O 1
ATOM 1422 N N . THR B 1 56 ? 1.761 5.539 -3.783 1 90.12 56 THR B N 1
ATOM 1423 C CA . THR B 1 56 ? 1.963 4.855 -5.055 1 90.12 56 THR B CA 1
ATOM 1424 C C . THR B 1 56 ? 3.441 4.559 -5.281 1 90.12 56 THR B C 1
ATOM 1426 O O . THR B 1 56 ? 3.793 3.52 -5.848 1 90.12 56 THR B O 1
ATOM 1429 N N . SER B 1 57 ? 4.25 5.3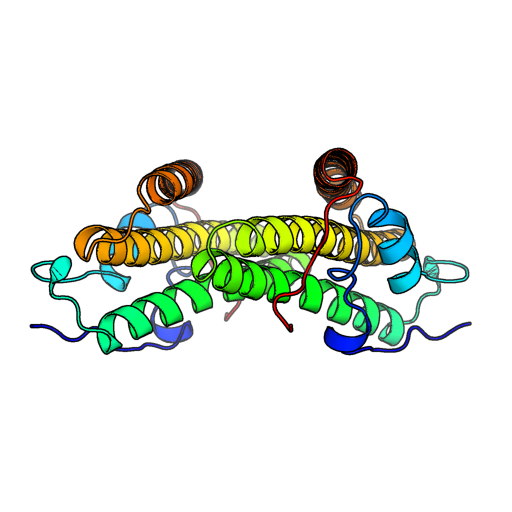71 -4.785 1 95.25 57 SER B N 1
ATOM 1430 C CA . SER B 1 57 ? 5.691 5.227 -4.961 1 95.25 57 SER B CA 1
ATOM 1431 C C . SER B 1 57 ? 6.227 4.031 -4.18 1 95.25 57 SER B C 1
ATOM 1433 O O . SER B 1 57 ? 7.277 3.482 -4.52 1 95.25 57 SER B O 1
ATOM 1435 N N . GLU B 1 58 ? 5.516 3.639 -3.121 1 93.5 58 GLU B N 1
ATOM 1436 C CA . GLU B 1 58 ? 5.961 2.496 -2.332 1 93.5 58 GLU B CA 1
ATOM 1437 C C . GLU B 1 58 ? 6.098 1.246 -3.197 1 93.5 58 GLU B C 1
ATOM 1439 O O . GLU B 1 58 ? 7.051 0.481 -3.049 1 93.5 58 GLU B O 1
ATOM 1444 N N . GLU B 1 59 ? 5.203 1.103 -4.156 1 86.44 59 GLU B N 1
ATOM 1445 C CA . GLU B 1 59 ? 5.262 -0.053 -5.047 1 86.44 59 GLU B CA 1
ATOM 1446 C C . GLU B 1 59 ? 6.496 0.001 -5.941 1 86.44 59 GLU B C 1
ATOM 1448 O O . GLU B 1 59 ? 7.074 -1.036 -6.273 1 86.44 59 GLU B O 1
ATOM 1453 N N . GLN B 1 60 ? 6.855 1.188 -6.332 1 92.69 60 GLN B N 1
ATOM 1454 C CA . GLN B 1 60 ? 8.047 1.343 -7.156 1 92.69 60 GLN B CA 1
ATOM 1455 C C . GLN B 1 60 ? 9.312 1.01 -6.363 1 92.69 60 GLN B C 1
ATOM 1457 O O . GLN B 1 60 ? 10.266 0.449 -6.906 1 92.69 60 GLN B O 1
ATOM 1462 N N . PHE B 1 61 ? 9.305 1.271 -5.102 1 96.56 61 PHE B N 1
ATOM 1463 C CA . PHE B 1 61 ? 10.406 0.846 -4.242 1 96.56 61 PHE B CA 1
ATOM 1464 C C . PHE B 1 61 ? 10.477 -0.675 -4.168 1 96.56 61 PHE B C 1
ATOM 1466 O O . PHE B 1 61 ? 11.562 -1.255 -4.254 1 96.56 61 PHE B O 1
ATOM 1473 N N . ASN B 1 62 ? 9.359 -1.311 -4.031 1 91.06 62 ASN B N 1
ATOM 1474 C CA . ASN B 1 62 ? 9.336 -2.768 -3.965 1 91.06 62 ASN B CA 1
ATOM 1475 C C . ASN B 1 62 ? 9.938 -3.396 -5.219 1 91.06 62 ASN B C 1
ATOM 1477 O O . ASN B 1 62 ? 10.742 -4.324 -5.129 1 91.06 62 ASN B O 1
ATOM 1481 N N . THR B 1 63 ? 9.5 -2.865 -6.297 1 88.69 63 THR B N 1
ATOM 1482 C CA . THR B 1 63 ? 10.016 -3.359 -7.57 1 88.69 63 THR B CA 1
ATOM 1483 C C . THR B 1 63 ? 11.523 -3.156 -7.664 1 88.69 63 THR B C 1
ATOM 1485 O O . THR B 1 63 ? 12.258 -4.066 -8.055 1 88.69 63 THR B O 1
ATOM 1488 N N . ALA B 1 64 ? 11.984 -2.047 -7.301 1 94.56 64 ALA B N 1
ATOM 1489 C CA . ALA B 1 64 ? 13.406 -1.715 -7.375 1 94.56 64 ALA B CA 1
ATOM 1490 C C . ALA B 1 64 ? 14.227 -2.58 -6.418 1 94.56 64 ALA B C 1
ATOM 1492 O O . ALA B 1 64 ? 15.312 -3.045 -6.766 1 94.56 64 ALA B O 1
ATOM 1493 N N . ILE B 1 65 ? 13.727 -2.828 -5.238 1 94.62 65 ILE B N 1
ATOM 1494 C CA . ILE B 1 65 ? 14.414 -3.633 -4.234 1 94.62 65 ILE B CA 1
ATOM 1495 C C . ILE B 1 65 ? 14.523 -5.078 -4.715 1 94.62 65 ILE B C 1
ATOM 1497 O O . ILE B 1 65 ? 15.57 -5.715 -4.57 1 94.62 65 ILE B O 1
ATOM 1501 N N . ALA B 1 66 ? 13.43 -5.551 -5.348 1 84.81 66 ALA B N 1
ATOM 1502 C CA . ALA B 1 66 ? 13.406 -6.922 -5.852 1 84.81 66 ALA B CA 1
ATOM 1503 C C . ALA B 1 66 ? 14.438 -7.117 -6.961 1 84.81 66 ALA B C 1
ATOM 1505 O O . ALA B 1 66 ? 14.953 -8.219 -7.148 1 84.81 66 ALA B O 1
ATOM 1506 N N . ALA B 1 67 ? 14.734 -6.086 -7.645 1 87.56 67 ALA B N 1
ATOM 1507 C CA . ALA B 1 67 ? 15.641 -6.152 -8.789 1 87.56 67 ALA B CA 1
ATOM 1508 C C . ALA B 1 67 ? 17.078 -5.914 -8.352 1 87.56 67 ALA B C 1
ATOM 1510 O O . ALA B 1 67 ? 18.016 -6.172 -9.117 1 87.56 67 ALA B O 1
ATOM 1511 N N . ALA B 1 68 ? 17.266 -5.449 -7.164 1 93.56 68 ALA B N 1
ATOM 1512 C CA . ALA B 1 68 ? 18.594 -5.07 -6.684 1 93.56 68 ALA B CA 1
ATOM 1513 C C . ALA B 1 68 ? 19.188 -6.145 -5.773 1 93.56 68 ALA B C 1
ATOM 1515 O O . ALA B 1 68 ? 18.453 -6.988 -5.246 1 93.56 68 ALA B O 1
ATOM 1516 N N . THR B 1 69 ? 20.5 -6.141 -5.637 1 92.56 69 THR B N 1
ATOM 1517 C CA . THR B 1 69 ? 21.188 -7.035 -4.707 1 92.56 69 THR B CA 1
ATOM 1518 C C . THR B 1 69 ? 22.25 -6.281 -3.924 1 92.56 69 THR B C 1
ATOM 1520 O O . THR B 1 69 ? 22.641 -5.168 -4.297 1 92.56 69 THR B O 1
ATOM 1523 N N . GLY B 1 70 ? 22.641 -6.793 -2.744 1 94.94 70 GLY B N 1
ATOM 1524 C CA . GLY B 1 70 ? 23.75 -6.262 -1.968 1 94.94 70 GLY B CA 1
ATOM 1525 C C . GLY B 1 70 ? 23.484 -4.875 -1.413 1 94.94 70 GLY B C 1
ATOM 1526 O O . GLY B 1 70 ? 22.391 -4.609 -0.887 1 94.94 70 GLY B O 1
ATOM 1527 N N . GLU B 1 71 ? 24.5 -4.02 -1.493 1 97 71 GLU B N 1
ATOM 1528 C CA . GLU B 1 71 ? 24.469 -2.68 -0.914 1 97 71 GLU B CA 1
ATOM 1529 C C . GLU B 1 71 ? 23.359 -1.837 -1.538 1 97 71 GLU B C 1
ATOM 1531 O O . GLU B 1 71 ? 22.688 -1.064 -0.845 1 97 71 GLU B O 1
ATOM 1536 N N . LYS B 1 72 ? 23.188 -2.035 -2.83 1 97.69 72 LYS B N 1
ATOM 1537 C CA . LYS B 1 72 ? 22.172 -1.253 -3.512 1 97.69 72 LYS B CA 1
ATOM 1538 C C . LYS B 1 72 ? 20.781 -1.59 -2.977 1 97.69 72 LYS B C 1
ATOM 1540 O O . LYS B 1 72 ? 19.953 -0.698 -2.781 1 97.69 72 LYS B O 1
ATOM 1545 N N . ALA B 1 73 ? 20.5 -2.83 -2.641 1 97.12 73 ALA B N 1
ATOM 1546 C CA . ALA B 1 73 ? 19.219 -3.236 -2.055 1 97.12 73 ALA B CA 1
ATOM 1547 C C . ALA B 1 73 ? 19.031 -2.615 -0.673 1 97.12 73 ALA B C 1
ATOM 1549 O O . ALA B 1 73 ? 17.938 -2.154 -0.338 1 97.12 73 ALA B O 1
ATOM 1550 N N . ASP B 1 74 ? 20.094 -2.547 0.062 1 97.94 74 ASP B N 1
ATOM 1551 C CA . ASP B 1 74 ? 20.016 -1.975 1.402 1 97.94 74 ASP B CA 1
ATOM 1552 C C . ASP B 1 74 ? 19.719 -0.478 1.347 1 97.94 74 ASP B C 1
ATOM 1554 O O . ASP B 1 74 ? 18.938 0.035 2.143 1 97.94 74 ASP B O 1
ATOM 1558 N N . GLU B 1 75 ? 20.359 0.177 0.38 1 98.69 75 GLU B N 1
ATOM 1559 C CA . GLU B 1 75 ? 20.141 1.612 0.221 1 98.69 75 GLU B CA 1
ATOM 1560 C C . GLU B 1 75 ? 18.719 1.909 -0.216 1 98.69 75 GLU B C 1
ATOM 1562 O O . GLU B 1 75 ? 18.094 2.865 0.26 1 98.69 75 GLU B O 1
ATOM 1567 N N . LEU B 1 76 ? 18.219 1.086 -1.059 1 98.69 76 LEU B N 1
ATOM 1568 C CA . LEU B 1 76 ? 16.844 1.221 -1.499 1 98.69 76 LEU B CA 1
ATOM 1569 C C . LEU B 1 76 ? 15.8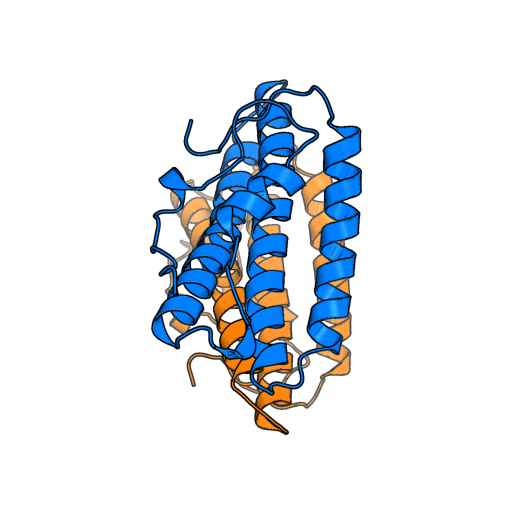75 0.947 -0.35 1 98.69 76 LEU B C 1
ATOM 1571 O O . LEU B 1 76 ? 14.852 1.622 -0.22 1 98.69 76 LEU B O 1
ATOM 1575 N N . LYS B 1 77 ? 16.219 0.026 0.502 1 98.44 77 LYS B N 1
ATOM 1576 C CA . LYS B 1 77 ? 15.367 -0.263 1.659 1 98.44 77 LYS B CA 1
ATOM 1577 C C . LYS B 1 77 ? 15.344 0.916 2.627 1 98.44 77 LYS B C 1
ATOM 1579 O O . LYS B 1 77 ? 14.289 1.251 3.176 1 98.44 77 LYS B O 1
ATOM 1584 N N . ALA B 1 78 ? 16.484 1.498 2.777 1 98.81 78 ALA B N 1
ATOM 1585 C CA . ALA B 1 78 ? 16.516 2.695 3.611 1 98.81 78 ALA B CA 1
ATOM 1586 C C . ALA B 1 78 ? 15.711 3.828 2.984 1 98.81 78 ALA B C 1
ATOM 1588 O O . ALA B 1 78 ? 14.969 4.527 3.676 1 98.81 78 ALA B O 1
ATOM 1589 N N . GLY B 1 79 ? 15.852 3.951 1.669 1 98.81 79 GLY B N 1
ATOM 1590 C CA . GLY B 1 79 ? 15.055 4.938 0.958 1 98.81 79 GLY B CA 1
ATOM 1591 C C . GLY B 1 79 ? 13.562 4.691 1.068 1 98.81 79 GLY B C 1
ATOM 1592 O O . GLY B 1 79 ? 12.781 5.633 1.23 1 98.81 79 GLY B O 1
ATOM 1593 N N . LYS B 1 80 ? 13.234 3.477 1.055 1 98.75 80 LYS B N 1
ATOM 1594 C CA . LYS B 1 80 ? 11.828 3.109 1.215 1 98.75 80 LYS B CA 1
ATOM 1595 C C . LYS B 1 80 ? 11.312 3.486 2.602 1 98.75 80 LYS B C 1
ATOM 1597 O O . LYS B 1 80 ? 10.188 3.967 2.746 1 98.75 80 LYS B O 1
ATOM 1602 N N . THR B 1 81 ? 12.117 3.207 3.611 1 98.88 81 THR B N 1
ATOM 1603 C CA . THR B 1 81 ? 11.719 3.59 4.961 1 98.88 81 THR B CA 1
ATOM 1604 C C . THR B 1 81 ? 11.43 5.086 5.035 1 98.88 81 THR B C 1
ATOM 1606 O O . THR B 1 81 ? 10.422 5.5 5.609 1 98.88 81 THR B O 1
ATOM 1609 N N . CYS B 1 82 ? 12.242 5.828 4.371 1 98.94 82 CYS B N 1
ATOM 1610 C CA . CYS B 1 82 ? 12.031 7.27 4.387 1 98.94 82 CYS B CA 1
ATOM 1611 C C . CYS B 1 82 ? 10.781 7.648 3.605 1 98.94 82 CYS B C 1
ATOM 1613 O O . CYS B 1 82 ? 10.047 8.555 3.998 1 98.94 82 CYS B O 1
ATOM 1615 N N . ASN B 1 83 ? 10.523 6.965 2.531 1 98.81 83 ASN B N 1
ATOM 1616 C CA . ASN B 1 83 ? 9.281 7.195 1.802 1 98.81 83 ASN B CA 1
ATOM 1617 C C . ASN B 1 83 ? 8.055 6.875 2.658 1 98.81 83 ASN B C 1
ATOM 1619 O O . ASN B 1 83 ? 7.031 7.547 2.559 1 98.81 83 ASN B O 1
ATOM 1623 N N . LYS B 1 84 ? 8.156 5.859 3.488 1 98.81 84 LYS B N 1
ATOM 1624 C CA . LYS B 1 84 ? 7.043 5.516 4.363 1 98.81 84 LYS B CA 1
ATOM 1625 C C . LYS B 1 84 ? 6.785 6.621 5.387 1 98.81 84 LYS B C 1
ATOM 1627 O O . LYS B 1 84 ? 5.637 6.918 5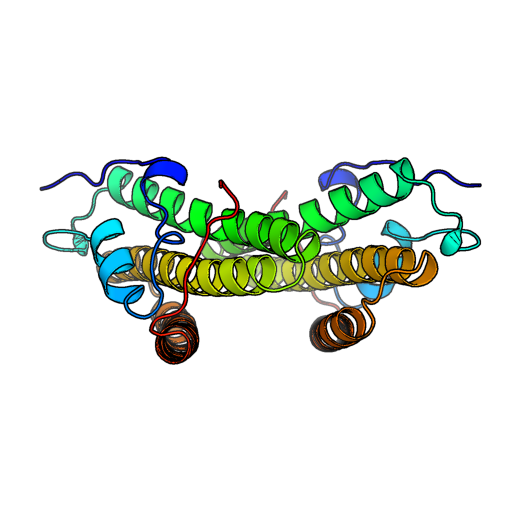.715 1 98.81 84 LYS B O 1
ATOM 1632 N N . VAL B 1 85 ? 7.883 7.18 5.879 1 98.94 85 VAL B N 1
ATOM 1633 C CA . VAL B 1 85 ? 7.742 8.336 6.762 1 98.94 85 VAL B CA 1
ATOM 1634 C C . VAL B 1 85 ? 7.047 9.469 6.02 1 98.94 85 VAL B C 1
ATOM 1636 O O . VAL B 1 85 ? 6.125 10.094 6.551 1 98.94 85 VAL B O 1
ATOM 1639 N N . LEU B 1 86 ? 7.453 9.734 4.781 1 98.94 86 LEU B N 1
ATOM 1640 C CA . LEU B 1 86 ? 6.863 10.773 3.951 1 98.94 86 LEU B CA 1
ATOM 1641 C C . LEU B 1 86 ? 5.375 10.523 3.73 1 98.94 86 LEU B C 1
ATOM 1643 O O . LEU B 1 86 ? 4.547 11.406 3.963 1 98.94 86 LEU B O 1
ATOM 1647 N N . LYS B 1 87 ? 5.047 9.312 3.389 1 98.5 87 LYS B N 1
ATOM 1648 C CA . LYS B 1 87 ? 3.68 8.852 3.152 1 98.5 87 LYS B CA 1
ATOM 1649 C C . LYS B 1 87 ? 2.799 9.102 4.375 1 98.5 87 LYS B C 1
ATOM 1651 O O . LYS B 1 87 ? 1.757 9.758 4.27 1 98.5 87 LYS B O 1
ATOM 1656 N N . LEU B 1 88 ? 3.256 8.672 5.504 1 98.81 88 LEU B N 1
ATOM 1657 C CA . LEU B 1 88 ? 2.449 8.734 6.719 1 98.81 88 LEU B CA 1
ATOM 1658 C C . LEU B 1 88 ? 2.338 10.164 7.227 1 98.81 88 LEU B C 1
ATOM 1660 O O . LEU B 1 88 ? 1.288 10.57 7.734 1 98.81 88 LEU B O 1
ATOM 1664 N N . THR B 1 89 ? 3.393 10.961 7.051 1 98.94 89 THR B N 1
ATOM 1665 C CA . THR B 1 89 ? 3.326 12.367 7.41 1 98.94 89 THR B CA 1
ATOM 1666 C C . THR B 1 89 ? 2.289 13.094 6.559 1 98.94 89 THR B C 1
ATOM 1668 O O . THR B 1 89 ? 1.499 13.891 7.074 1 98.94 89 THR B O 1
ATOM 1671 N N . GLY B 1 90 ? 2.297 12.82 5.285 1 98.62 90 GLY B N 1
ATOM 1672 C CA . GLY B 1 90 ? 1.309 13.422 4.402 1 98.62 90 GLY B CA 1
ATOM 1673 C C . GLY B 1 90 ? -0.115 13.023 4.734 1 98.62 90 GLY B C 1
ATOM 1674 O O . GLY B 1 90 ? -1.001 13.875 4.832 1 98.62 90 GLY B O 1
ATOM 1675 N N . GLU B 1 91 ? -0.309 11.742 4.938 1 97.44 91 GLU B N 1
ATOM 1676 C CA . GLU B 1 91 ? -1.638 11.258 5.297 1 97.44 91 GLU B CA 1
ATOM 1677 C C . GLU B 1 91 ? -2.119 11.883 6.602 1 97.44 91 GLU B C 1
ATOM 1679 O O . GLU B 1 91 ? -3.277 12.289 6.711 1 97.44 91 GLU B O 1
ATOM 1684 N N . LEU B 1 92 ? -1.243 11.961 7.574 1 98.75 92 LEU B N 1
ATOM 1685 C CA . LEU B 1 92 ? -1.604 12.555 8.859 1 98.75 92 LEU B CA 1
ATOM 1686 C C . LEU B 1 92 ? -1.925 14.031 8.711 1 98.75 92 LEU B C 1
ATOM 1688 O O . LEU B 1 92 ? -2.844 14.547 9.359 1 98.75 92 LEU B O 1
ATOM 1692 N N . GLN B 1 93 ? -1.219 14.734 7.816 1 98.75 93 GLN B N 1
ATOM 1693 C CA . GLN B 1 93 ? -1.515 16.156 7.637 1 98.75 93 GLN B CA 1
ATOM 1694 C C . GLN B 1 93 ? -2.887 16.359 7.004 1 98.75 93 GLN B C 1
ATOM 1696 O O . GLN B 1 93 ? -3.631 17.25 7.387 1 98.75 93 GLN B O 1
ATOM 1701 N N . VAL B 1 94 ? -3.242 15.477 6.07 1 97.69 94 VAL B N 1
ATOM 1702 C CA . VAL B 1 94 ? -4.566 15.523 5.453 1 97.69 94 VAL B CA 1
ATOM 1703 C C . VAL B 1 94 ? -5.637 15.273 6.512 1 97.69 94 VAL B C 1
ATOM 1705 O O . VAL B 1 94 ? -6.617 16.016 6.602 1 97.69 94 VAL B O 1
ATOM 1708 N N . LEU B 1 95 ? -5.395 14.258 7.34 1 97.88 95 LEU B N 1
ATOM 1709 C CA . LEU B 1 95 ? -6.355 13.898 8.375 1 97.88 95 LEU B CA 1
ATOM 1710 C C . LEU B 1 95 ? -6.488 15.016 9.406 1 97.88 95 LEU B C 1
ATOM 1712 O O . LEU B 1 95 ? -7.59 15.305 9.875 1 97.88 95 LEU B O 1
ATOM 1716 N N . ASN B 1 96 ? -5.359 15.641 9.75 1 98.69 96 ASN B N 1
ATOM 1717 C CA . ASN B 1 96 ? -5.391 16.75 10.695 1 98.69 96 ASN B CA 1
ATOM 1718 C C . ASN B 1 96 ? -6.199 17.922 10.156 1 98.69 96 ASN B C 1
ATOM 1720 O O . ASN B 1 96 ? -6.957 18.562 10.891 1 98.69 96 ASN B O 1
ATOM 1724 N N . VAL B 1 97 ? -6.059 18.203 8.898 1 98.44 97 VAL B N 1
ATOM 1725 C CA . VAL B 1 97 ? -6.844 19.266 8.281 1 98.44 97 VAL B CA 1
ATOM 1726 C C . VAL B 1 97 ? -8.328 18.906 8.328 1 98.44 97 VAL B C 1
ATOM 1728 O O . VAL B 1 97 ? -9.156 19.734 8.742 1 98.44 97 VAL B O 1
ATOM 1731 N N . LYS B 1 98 ? -8.617 17.688 7.988 1 97.5 98 LYS B N 1
ATOM 1732 C CA . LYS B 1 98 ? -10.008 17.266 7.984 1 97.5 98 LYS B CA 1
ATOM 1733 C C . LYS B 1 98 ? -10.602 17.312 9.391 1 97.5 98 LYS B C 1
ATOM 1735 O O . LYS B 1 98 ? -11.742 17.75 9.57 1 97.5 98 LYS B O 1
ATOM 1740 N N . GLN B 1 99 ? -9.797 16.844 10.328 1 98.31 99 GLN B N 1
ATOM 1741 C CA . GLN B 1 99 ? -10.25 16.906 11.719 1 98.31 99 GLN B CA 1
ATOM 1742 C C . GLN B 1 99 ? -10.539 18.344 12.133 1 98.31 99 GLN B C 1
ATOM 1744 O O . GLN B 1 99 ? -11.57 18.625 12.742 1 98.31 99 GLN B O 1
ATOM 1749 N N . ALA B 1 100 ? -9.688 19.266 11.789 1 98.5 100 ALA B N 1
ATOM 1750 C CA . ALA B 1 100 ? -9.859 20.688 12.109 1 98.5 100 ALA B CA 1
ATOM 1751 C C . ALA B 1 100 ? -11.109 21.25 11.445 1 98.5 100 ALA B C 1
ATOM 1753 O O . ALA B 1 100 ? -11.75 22.156 11.984 1 98.5 100 ALA B O 1
ATOM 1754 N N . GLN B 1 101 ? -11.484 20.703 10.32 1 98.25 101 GLN B N 1
ATOM 1755 C CA . GLN B 1 101 ? -12.625 21.188 9.547 1 98.25 101 GLN B CA 1
ATOM 1756 C C . GLN B 1 101 ? -13.914 20.5 9.977 1 98.25 101 GLN B C 1
ATOM 1758 O O . GLN B 1 101 ? -14.984 20.766 9.43 1 98.25 101 GLN B O 1
ATOM 1763 N N . GLY B 1 102 ? -13.812 19.531 10.828 1 97.38 102 GLY B N 1
ATOM 1764 C CA . GLY B 1 102 ? -15.031 19.047 11.461 1 97.38 102 GLY B CA 1
ATOM 1765 C C . GLY B 1 102 ? -15.273 17.562 11.25 1 97.38 102 GLY B C 1
ATOM 1766 O O . GLY B 1 102 ? -16.234 17 11.789 1 97.38 102 GLY B O 1
ATOM 1767 N N . ASP B 1 103 ? -14.422 16.906 10.484 1 94.12 103 ASP B N 1
ATOM 1768 C CA . ASP B 1 103 ? -14.57 15.469 10.289 1 94.12 103 ASP B CA 1
ATOM 1769 C C . ASP B 1 103 ? -14.156 14.703 11.539 1 94.12 103 ASP B C 1
ATOM 1771 O O . ASP B 1 103 ? -13.25 15.117 12.266 1 94.12 103 ASP B O 1
ATOM 1775 N N . ASP B 1 104 ? -14.883 13.617 11.773 1 94.56 104 ASP B N 1
ATOM 1776 C CA . ASP B 1 104 ? -14.508 12.734 12.875 1 94.56 104 ASP B CA 1
ATOM 1777 C C . ASP B 1 104 ? -13.523 11.664 12.414 1 94.56 104 ASP B C 1
ATOM 1779 O O . ASP B 1 104 ? -13.922 10.57 12.023 1 94.56 104 ASP B O 1
ATOM 1783 N N . VAL B 1 105 ? -12.219 12.047 12.5 1 95.56 105 VAL B N 1
ATOM 1784 C CA . VAL B 1 105 ? -11.195 11.125 12.016 1 95.56 105 VAL B CA 1
ATOM 1785 C C . VAL B 1 105 ? -10.156 10.883 13.102 1 95.56 105 VAL B C 1
ATOM 1787 O O . VAL B 1 105 ? -9.016 10.508 12.812 1 95.56 105 VAL B O 1
ATOM 1790 N N . ALA B 1 106 ? -10.492 11.023 14.344 1 97.44 106 ALA B N 1
ATOM 1791 C CA . ALA B 1 106 ? -9.57 10.891 15.469 1 97.44 106 ALA B CA 1
ATOM 1792 C C . ALA B 1 106 ? -9.016 9.477 15.562 1 97.44 106 ALA B C 1
ATOM 1794 O O . ALA B 1 106 ? -7.82 9.281 15.82 1 97.44 106 ALA B O 1
ATOM 1795 N N . ALA B 1 107 ? -9.844 8.562 15.328 1 94.88 107 ALA B N 1
ATOM 1796 C CA . ALA B 1 107 ? -9.398 7.176 15.422 1 94.88 107 ALA B CA 1
ATOM 1797 C C . ALA B 1 107 ? -8.406 6.848 14.305 1 94.88 107 ALA B C 1
ATOM 1799 O O . ALA B 1 107 ? -7.41 6.152 14.539 1 94.88 107 ALA B O 1
ATOM 1800 N N . LYS B 1 108 ? -8.672 7.336 13.109 1 92.81 108 LYS B N 1
ATOM 1801 C CA . LYS B 1 108 ? -7.766 7.129 11.977 1 92.81 108 LYS B CA 1
ATOM 1802 C C . LYS B 1 108 ? -6.43 7.824 12.211 1 92.81 108 LYS B C 1
ATOM 1804 O O . LYS B 1 108 ? -5.375 7.289 11.859 1 92.81 108 LYS B O 1
ATOM 1809 N N . ILE B 1 109 ? -6.457 8.984 12.828 1 98.38 109 ILE B N 1
ATOM 1810 C CA . ILE B 1 109 ? -5.234 9.711 13.164 1 98.38 109 ILE B CA 1
ATOM 1811 C C . ILE B 1 109 ? -4.395 8.883 14.133 1 98.38 109 ILE B C 1
ATOM 1813 O O . ILE B 1 109 ? -3.184 8.734 13.938 1 98.38 109 ILE B O 1
ATOM 1817 N N . ALA B 1 110 ? -5.039 8.328 15.094 1 98.44 110 ALA B N 1
ATOM 1818 C CA . ALA B 1 110 ? -4.312 7.523 16.078 1 98.44 110 ALA B CA 1
ATOM 1819 C C . ALA B 1 110 ? -3.668 6.305 15.43 1 98.44 110 ALA B C 1
ATOM 1821 O O . ALA B 1 110 ? -2.514 5.98 15.711 1 98.44 110 ALA B O 1
ATOM 1822 N N . THR B 1 111 ? -4.367 5.711 14.57 1 97 111 THR B N 1
ATOM 1823 C CA . THR B 1 111 ? -3.873 4.527 13.867 1 97 111 THR B CA 1
ATOM 1824 C C . THR B 1 111 ? -2.662 4.879 13.008 1 97 111 THR B C 1
ATOM 1826 O O . THR B 1 111 ? -1.638 4.195 13.062 1 97 111 THR B O 1
ATOM 1829 N N . GLU B 1 112 ? -2.826 5.965 12.242 1 98.12 112 GLU B N 1
ATOM 1830 C CA . GLU B 1 112 ? -1.739 6.336 11.344 1 98.12 112 GLU B CA 1
ATOM 1831 C C . GLU B 1 112 ? -0.541 6.875 12.117 1 98.12 112 GLU B C 1
ATOM 1833 O O . GLU B 1 112 ? 0.606 6.676 11.711 1 98.12 112 GLU B O 1
ATOM 1838 N N . GLN B 1 113 ? -0.798 7.465 13.25 1 98.88 113 GLN B N 1
ATOM 1839 C CA . GLN B 1 113 ? 0.289 7.949 14.102 1 98.88 113 GLN B CA 1
ATOM 1840 C C . GLN B 1 113 ? 1.116 6.789 14.648 1 98.88 113 GLN B C 1
ATOM 1842 O O . GLN B 1 113 ? 2.342 6.879 14.734 1 98.88 113 GLN B O 1
ATOM 1847 N N . LYS B 1 114 ? 0.446 5.77 14.977 1 98.75 114 LYS B N 1
ATOM 1848 C CA . LYS B 1 114 ? 1.158 4.59 15.461 1 98.75 114 LYS B CA 1
ATOM 1849 C C . LYS B 1 114 ? 2.074 4.02 14.383 1 98.75 114 LYS B C 1
ATOM 1851 O O . LYS B 1 114 ? 3.227 3.68 14.648 1 98.75 114 LYS B O 1
ATOM 1856 N N . LYS B 1 115 ? 1.636 3.996 13.156 1 98.31 115 LYS B N 1
ATOM 1857 C CA . LYS B 1 115 ? 2.443 3.518 12.039 1 98.31 115 LYS B CA 1
ATOM 1858 C C . LYS B 1 115 ? 3.637 4.434 11.789 1 98.31 115 LYS B C 1
ATOM 1860 O O . LYS B 1 115 ? 4.742 3.963 11.523 1 98.31 115 LYS B O 1
ATOM 1865 N N . LEU B 1 116 ? 3.385 5.676 11.844 1 98.94 116 LEU B N 1
ATOM 1866 C CA . LEU B 1 116 ? 4.48 6.621 11.664 1 98.94 116 LEU B CA 1
ATOM 1867 C C . LEU B 1 116 ? 5.562 6.406 12.719 1 98.94 116 LEU B C 1
ATOM 1869 O O . LEU B 1 116 ? 6.75 6.363 12.391 1 98.94 116 LEU B O 1
ATOM 1873 N N . ASN B 1 117 ? 5.129 6.199 13.922 1 98.88 117 ASN B N 1
ATOM 1874 C CA . ASN B 1 117 ? 6.082 6.008 15.008 1 98.88 117 ASN B CA 1
ATOM 1875 C C . ASN B 1 117 ? 6.953 4.773 14.773 1 98.88 117 ASN B C 1
ATOM 1877 O O . ASN B 1 117 ? 8.156 4.793 15.055 1 98.88 117 ASN B O 1
ATOM 1881 N N . GLU B 1 118 ? 6.359 3.768 14.281 1 98.75 118 GLU B N 1
ATOM 1882 C CA . GLU B 1 118 ? 7.117 2.557 13.984 1 98.75 118 GLU B CA 1
ATOM 1883 C C . GLU B 1 118 ? 8.164 2.811 12.906 1 98.75 118 GLU B C 1
ATOM 1885 O O . GLU B 1 118 ? 9.297 2.338 13.008 1 98.75 118 GLU B O 1
ATOM 1890 N N . ASN B 1 119 ? 7.766 3.582 11.867 1 98.88 119 ASN B N 1
ATOM 1891 C CA . ASN B 1 119 ? 8.695 3.836 10.773 1 98.88 119 ASN B CA 1
ATOM 1892 C C . ASN B 1 119 ? 9.758 4.855 11.164 1 98.88 119 ASN B C 1
ATOM 1894 O O . ASN B 1 119 ? 10.883 4.816 10.664 1 98.88 119 ASN B O 1
ATOM 1898 N N . LEU B 1 120 ? 9.422 5.695 12.102 1 98.94 120 LEU B N 1
ATOM 1899 C CA . LEU B 1 120 ? 10.422 6.617 12.625 1 98.94 120 LEU B CA 1
ATOM 1900 C C . LEU B 1 120 ? 11.484 5.867 13.422 1 98.94 120 LEU B C 1
ATOM 1902 O O . LEU B 1 120 ? 12.672 6.207 13.352 1 98.94 120 LEU B O 1
ATOM 1906 N N . LYS B 1 121 ? 11.078 4.906 14.164 1 98.81 121 LYS B N 1
ATOM 1907 C CA . LYS B 1 121 ? 12.039 4.055 14.867 1 98.81 121 LYS B CA 1
ATOM 1908 C C . LYS B 1 121 ? 12.977 3.369 13.875 1 98.81 121 LYS B C 1
ATOM 1910 O O . LYS B 1 121 ? 14.195 3.371 14.07 1 98.81 121 LYS B O 1
ATOM 1915 N N . LEU B 1 122 ? 12.445 2.848 12.781 1 98.81 122 LEU B N 1
ATOM 1916 C CA . LEU B 1 122 ? 13.25 2.186 11.758 1 98.81 122 LEU B CA 1
ATOM 1917 C C . LEU B 1 122 ? 14.195 3.176 11.086 1 98.81 122 LEU B C 1
ATOM 1919 O O . LEU B 1 122 ? 15.336 2.838 10.781 1 98.81 122 LEU B O 1
ATOM 1923 N N . ASP B 1 123 ? 13.727 4.383 10.805 1 98.88 123 ASP B N 1
ATOM 1924 C CA . ASP B 1 123 ? 14.586 5.414 10.227 1 98.88 123 ASP B CA 1
ATOM 1925 C C . ASP B 1 123 ? 15.766 5.727 11.148 1 98.88 123 ASP B C 1
ATOM 1927 O O . ASP B 1 123 ? 16.906 5.871 10.688 1 98.88 123 ASP B O 1
ATOM 1931 N N . LYS B 1 124 ? 15.469 5.805 12.43 1 98.81 124 LYS B N 1
ATOM 1932 C CA . LYS B 1 124 ? 16.531 6.074 13.406 1 98.81 124 LYS B CA 1
ATOM 1933 C C . LYS B 1 124 ? 17.531 4.926 13.461 1 98.81 124 LYS B C 1
ATOM 1935 O O . LYS B 1 124 ? 18.734 5.156 13.586 1 98.81 124 LYS B O 1
ATOM 1940 N N . GLU B 1 125 ? 17.094 3.725 13.375 1 98.56 125 GLU B N 1
ATOM 1941 C CA . GLU B 1 125 ? 17.984 2.566 13.344 1 98.56 125 GLU B CA 1
ATOM 1942 C C . GLU B 1 125 ? 18.859 2.584 12.109 1 98.56 125 GLU B C 1
ATOM 1944 O O . GLU B 1 125 ? 19.969 2.025 12.117 1 98.56 125 GLU B O 1
ATOM 1949 N N . ASN B 1 126 ? 18.422 3.291 11.109 1 98.44 126 ASN B N 1
ATOM 1950 C CA . ASN B 1 126 ? 19.172 3.377 9.859 1 98.44 126 ASN B CA 1
ATOM 1951 C C . ASN B 1 126 ? 20.047 4.625 9.805 1 98.44 126 ASN B C 1
ATOM 1953 O O . ASN B 1 126 ? 20.672 4.906 8.789 1 98.44 126 ASN B O 1
ATOM 1957 N N . ALA B 1 127 ? 20.062 5.336 10.883 1 98.75 127 ALA B N 1
ATOM 1958 C CA . ALA B 1 127 ? 20.781 6.609 10.867 1 98.75 127 ALA B CA 1
ATOM 1959 C C . ALA B 1 127 ? 22.203 6.434 10.344 1 98.75 127 ALA B C 1
ATOM 1961 O O . ALA B 1 127 ? 22.906 5.512 10.75 1 98.75 127 ALA B O 1
ATOM 1962 N N . GLY B 1 128 ? 22.516 7.215 9.359 1 98.62 128 GLY B N 1
ATOM 1963 C CA . GLY B 1 128 ? 23.859 7.211 8.805 1 98.62 128 GLY B CA 1
ATOM 1964 C C . GLY B 1 128 ? 23.969 6.383 7.539 1 98.62 128 GLY B C 1
ATOM 1965 O O . GLY B 1 128 ? 24.953 6.508 6.801 1 98.62 128 GLY B O 1
ATOM 1966 N N . LYS B 1 129 ? 23.016 5.598 7.266 1 98.5 129 LYS B N 1
ATOM 1967 C CA . LYS B 1 129 ? 23.031 4.785 6.051 1 98.5 129 LYS B CA 1
ATOM 1968 C C . LYS B 1 129 ? 22.672 5.621 4.828 1 98.5 129 LYS B C 1
ATOM 1970 O O . LYS B 1 129 ? 21.781 6.48 4.898 1 98.5 129 LYS B O 1
ATOM 1975 N N . LYS B 1 130 ? 23.281 5.289 3.721 1 98.69 130 LYS B N 1
ATOM 1976 C CA . LYS B 1 130 ? 22.922 5.902 2.443 1 98.69 130 LYS B CA 1
ATOM 1977 C C . LYS B 1 130 ? 21.547 5.438 1.969 1 98.69 130 LYS B C 1
ATOM 1979 O O . LYS B 1 130 ? 21.219 4.254 2.07 1 98.69 130 LYS B O 1
ATOM 1984 N N . MET B 1 131 ? 20.781 6.348 1.482 1 98.81 131 MET B N 1
ATOM 1985 C CA . MET B 1 131 ? 19.484 6.066 0.864 1 98.81 131 MET B CA 1
ATOM 1986 C C . MET B 1 131 ? 19.516 6.375 -0.63 1 98.81 131 MET B C 1
ATOM 1988 O O . MET B 1 131 ? 20.094 7.379 -1.049 1 98.81 131 MET B O 1
ATOM 1992 N N . ILE B 1 132 ? 18.797 5.547 -1.392 1 98.56 132 ILE B N 1
ATOM 1993 C CA . ILE B 1 132 ? 18.547 5.914 -2.781 1 98.56 132 ILE B CA 1
ATOM 1994 C C . ILE B 1 132 ? 17.078 5.664 -3.121 1 98.56 132 ILE B C 1
ATOM 1996 O O . ILE B 1 132 ? 16.438 4.762 -2.566 1 98.56 132 ILE B O 1
ATOM 2000 N N . SER B 1 133 ? 16.609 6.555 -4.016 1 98.38 133 SER B N 1
ATOM 2001 C CA . SER B 1 133 ? 15.258 6.391 -4.547 1 98.38 133 SER B CA 1
ATOM 2002 C C . SER B 1 133 ? 15.242 5.414 -5.719 1 98.38 133 SER B C 1
ATOM 2004 O O . SER B 1 133 ? 16.281 5.133 -6.312 1 98.38 133 SER B O 1
ATOM 2006 N N . PHE B 1 134 ? 14.078 4.945 -5.945 1 96.88 134 PHE B N 1
ATOM 2007 C CA . PHE B 1 134 ? 13.914 4.109 -7.129 1 96.88 134 PHE B CA 1
ATOM 2008 C C . PHE B 1 134 ? 14.078 4.934 -8.398 1 96.88 134 PHE B C 1
ATOM 2010 O O . PHE B 1 134 ? 14.242 4.379 -9.492 1 96.88 134 PHE B O 1
ATOM 2017 N N . ILE B 1 135 ? 14.008 6.203 -8.344 1 93.62 135 ILE B N 1
ATOM 2018 C CA . ILE B 1 135 ? 14.125 7.105 -9.484 1 93.62 135 ILE B CA 1
ATOM 2019 C C . ILE B 1 135 ? 15.578 7.176 -9.938 1 93.62 135 ILE B C 1
ATOM 2021 O O . ILE B 1 135 ? 15.852 7.434 -11.117 1 93.62 135 ILE B O 1
ATOM 2025 N N . ASN B 1 136 ? 16.625 6.793 -9.148 1 76.75 136 ASN B N 1
ATOM 2026 C CA . ASN B 1 136 ? 18.031 6.914 -9.484 1 76.75 136 ASN B CA 1
ATOM 2027 C C . ASN B 1 136 ? 18.562 5.645 -10.148 1 76.75 136 ASN B C 1
ATOM 2029 O O . ASN B 1 136 ? 18.094 4.543 -9.859 1 76.75 136 ASN B O 1
#

Nearest PDB structures (foldseek):
  4nqi-assembly1_B  TM=4.962E-01  e=9.759E+00  Dictyostelium discoideum

Radius of gyration: 19.9 Å; Cα contacts (8 Å, |Δi|>4): 385; chains: 2; bounding box: 48×59×39 Å

Foldseek 3Di:
DDALDQDDCVVQQDQFDFFACLLVSLCVNQPDDDQLLPQDPVRLVSLVVNLVNLVVQLVLLVVLLVVDDDLQNVQSVLSSLSSLLNNLSSVLSSLVSVVSNPDDCVVVNVVSVVVNVVSSVVSNVRGGRGHDGSVD/DDALDQDDCVVQQDQFDFFACLLVSLCVNQPDDDQLLPQDPVSLVSLVVNLVNLVVQLVLLVVLLVVDDDLQNVQSVLSSLSSLLNNLSSVLSSLVSVVSNPDDCVVVNVVSVVVNVVSSVVRNVRGGRGHDGSVD